Protein AF-E4X824-F1 (afdb_monomer)

Foldseek 3Di:
DDDDADAAEDEQFAWPQVVQQADAFLPQTAHDPRRLVVLLVVLLVCLVVVDDFAEEEEELHRRLVSSRQNSCVSNVCNPPYDYHYYNLQTEFQLACSGGPHLVVCCVVPNPVVSCCCQAPQADKHYFHDPPRPCPCVSVVPPSCVPPPPVRDGSIDGNNNSVVSNVVVVVPPPPHGYYYYDYDRSHPPPDPPPPDD

pLDDT: mean 85.63, std 19.59, range [25.08, 98.44]

Mean predicted aligned error: 6.82 Å

Solvent-accessible surface area (backbone atoms only — not comparable to full-atom values): 10747 Å² total; per-residue (Å²): 132,82,88,85,82,70,76,46,80,44,74,46,38,50,25,56,39,60,73,64,42,27,38,47,37,68,56,73,49,47,52,32,78,64,9,51,50,49,17,36,52,53,12,45,57,39,43,77,66,70,64,84,74,81,31,36,35,25,15,65,40,46,29,20,39,53,25,46,52,37,21,29,50,53,56,72,38,56,91,77,38,64,70,51,64,34,70,47,32,39,47,42,34,42,18,52,48,42,69,38,38,58,68,59,46,28,73,75,63,32,59,67,54,50,46,39,42,50,56,33,54,74,41,46,43,59,56,49,40,88,84,39,92,56,39,63,63,50,74,68,33,73,86,51,70,86,52,54,77,92,70,58,74,51,37,30,16,51,47,56,42,48,55,48,32,45,55,56,54,70,71,66,70,74,76,58,38,40,41,19,36,73,68,60,72,64,69,82,68,71,81,78,74,72,87,125

Sequence (196 aa):
MGKTFRIIMVRHGESQWNHGKLFTGWYNCPLTAVGEKEARQAGAALREKWIEIDAAFSSLLLRANQTCDLILQELGVAESVDVKKSWRLNERHYGDLTGQNKVVAVAKYGAEQVKLWRRSYDCAPPPISQSNPYFTQIQQNSIFNDVPKDAFPTTESLKMTTDRSWVFWQGSQKCYLIKFELIIESLYFGRTRSSR

Structure (mmCIF, N/CA/C/O backbone):
data_AF-E4X824-F1
#
_entry.id   AF-E4X824-F1
#
loop_
_atom_site.group_PDB
_atom_site.id
_atom_site.type_symbol
_atom_site.label_atom_id
_atom_site.label_alt_id
_atom_site.label_comp_id
_atom_site.label_asym_id
_atom_site.label_entity_id
_atom_site.label_seq_id
_atom_site.pdbx_PDB_ins_code
_atom_site.Cartn_x
_atom_site.Cartn_y
_atom_site.Cartn_z
_atom_site.occupancy
_atom_site.B_iso_or_equiv
_atom_site.auth_seq_id
_atom_site.auth_comp_id
_atom_site.auth_asym_id
_atom_site.auth_atom_id
_atom_site.pdbx_PDB_model_num
ATOM 1 N N . MET A 1 1 ? -35.765 1.206 12.304 1.00 46.97 1 MET A N 1
ATOM 2 C CA . MET A 1 1 ? -34.676 2.177 12.047 1.00 46.97 1 MET A CA 1
ATOM 3 C C . MET A 1 1 ? -33.449 1.408 11.581 1.00 46.97 1 MET A C 1
ATOM 5 O O . MET A 1 1 ? -33.085 0.445 12.242 1.00 46.97 1 MET A O 1
ATOM 9 N N . GLY A 1 2 ? -32.867 1.757 10.430 1.00 63.88 2 GLY A N 1
ATOM 10 C CA . GLY A 1 2 ? -31.608 1.149 9.982 1.00 63.88 2 GLY A CA 1
ATOM 11 C C . GLY A 1 2 ? -30.441 1.601 10.864 1.00 63.88 2 GLY A C 1
ATOM 12 O O . GLY A 1 2 ? -30.461 2.719 11.372 1.00 63.88 2 GLY A O 1
ATOM 13 N N . LYS A 1 3 ? -29.439 0.739 11.066 1.00 72.50 3 LYS A N 1
ATOM 14 C CA . LYS A 1 3 ? -28.189 1.135 11.732 1.00 72.50 3 LYS A CA 1
ATOM 15 C C . LYS A 1 3 ? -27.412 2.090 10.817 1.00 72.50 3 LYS A C 1
ATOM 17 O O . LYS A 1 3 ? -27.221 1.784 9.642 1.00 72.50 3 LYS A O 1
ATOM 22 N N . THR A 1 4 ? -26.957 3.216 11.359 1.00 74.88 4 THR A N 1
ATOM 23 C CA . THR A 1 4 ? -26.047 4.143 10.671 1.00 74.88 4 THR A CA 1
ATOM 24 C C . THR A 1 4 ? -24.611 3.771 11.013 1.00 74.88 4 THR A C 1
ATOM 26 O O . THR A 1 4 ? -24.291 3.568 12.180 1.00 74.88 4 THR A O 1
ATOM 29 N N . PHE A 1 5 ? -23.742 3.712 10.005 1.00 75.00 5 PHE A N 1
ATOM 30 C CA . PHE A 1 5 ? -22.318 3.427 10.178 1.00 75.00 5 PHE A CA 1
ATOM 31 C C . PHE A 1 5 ? -21.478 4.602 9.693 1.00 75.00 5 PHE A C 1
ATOM 33 O O . PHE A 1 5 ? -21.821 5.250 8.702 1.00 75.00 5 PHE A O 1
ATOM 40 N N . ARG A 1 6 ? -20.359 4.856 10.376 1.00 79.50 6 ARG A N 1
ATOM 41 C CA . ARG A 1 6 ? -19.344 5.821 9.951 1.00 79.50 6 ARG A CA 1
ATOM 42 C C . ARG A 1 6 ? -18.121 5.062 9.448 1.00 79.50 6 ARG A C 1
ATOM 44 O O . ARG A 1 6 ? -17.658 4.135 10.103 1.00 79.50 6 ARG A O 1
ATOM 51 N N . ILE A 1 7 ? -17.621 5.462 8.283 1.00 82.31 7 ILE A N 1
ATOM 52 C CA . ILE A 1 7 ? -16.402 4.920 7.677 1.00 82.31 7 ILE A CA 1
ATOM 53 C C . ILE A 1 7 ? -15.401 6.059 7.558 1.00 82.31 7 ILE A C 1
ATOM 55 O O . ILE A 1 7 ? -15.749 7.148 7.099 1.00 82.31 7 ILE A O 1
ATOM 59 N N . ILE A 1 8 ? -14.162 5.790 7.951 1.00 84.06 8 ILE A N 1
ATOM 60 C CA . ILE A 1 8 ? -13.045 6.722 7.861 1.00 84.06 8 ILE A CA 1
ATOM 61 C C . ILE A 1 8 ? -12.031 6.105 6.906 1.00 84.06 8 ILE A C 1
ATOM 63 O O . ILE A 1 8 ? -11.646 4.945 7.031 1.00 84.06 8 ILE A O 1
ATOM 67 N N . MET A 1 9 ? -11.615 6.861 5.899 1.00 86.44 9 MET A N 1
ATOM 68 C CA . MET A 1 9 ? -10.590 6.412 4.962 1.00 86.44 9 MET A CA 1
ATOM 69 C C . MET A 1 9 ? -9.412 7.360 5.043 1.00 86.44 9 MET A C 1
ATOM 71 O O . MET A 1 9 ? -9.582 8.572 4.920 1.00 86.44 9 MET A O 1
ATOM 75 N N . VAL A 1 10 ? -8.227 6.793 5.232 1.00 87.19 10 VAL A N 1
ATOM 76 C CA . VAL A 1 10 ? -6.983 7.540 5.334 1.00 87.19 10 VAL A CA 1
ATOM 77 C C . VAL A 1 10 ? -6.008 7.003 4.295 1.00 87.19 10 VAL A C 1
ATOM 79 O O . VAL A 1 10 ? -5.772 5.800 4.154 1.00 87.19 10 VAL A O 1
ATOM 82 N N . ARG A 1 11 ? -5.445 7.919 3.513 1.00 91.00 11 ARG A N 1
ATOM 83 C CA . ARG A 1 11 ? -4.311 7.615 2.645 1.00 91.00 11 ARG A CA 1
ATOM 84 C C . ARG A 1 11 ? -3.044 7.667 3.496 1.00 91.00 11 ARG A C 1
ATOM 86 O O . ARG A 1 11 ? -2.924 8.560 4.327 1.00 91.00 11 ARG A O 1
ATOM 93 N N . HIS A 1 12 ? -2.120 6.732 3.281 1.00 92.00 12 HIS A N 1
ATOM 94 C CA . HIS A 1 12 ? -0.829 6.772 3.965 1.00 92.00 12 HIS A CA 1
ATOM 95 C C . HIS A 1 12 ? -0.097 8.103 3.701 1.00 92.00 12 HIS A C 1
ATOM 97 O O . HIS A 1 12 ? -0.282 8.710 2.640 1.00 92.00 12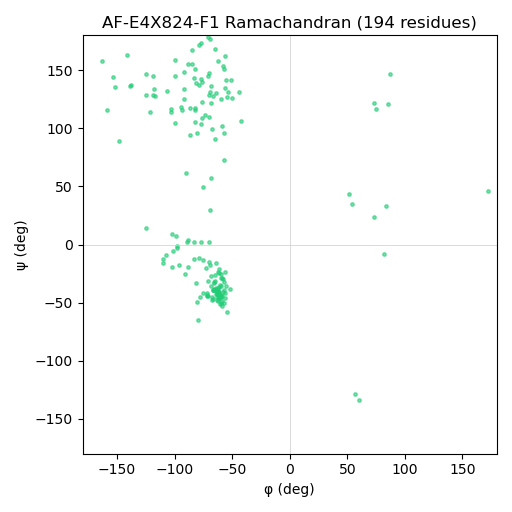 HIS A O 1
ATOM 103 N N . GLY A 1 13 ? 0.728 8.534 4.657 1.00 90.75 13 GLY A N 1
ATOM 104 C CA . GLY A 1 13 ? 1.571 9.724 4.500 1.00 90.75 13 GLY A CA 1
ATOM 105 C C . GLY A 1 13 ? 2.692 9.525 3.476 1.00 90.75 13 GLY A C 1
ATOM 106 O O . GLY A 1 13 ? 2.865 8.439 2.928 1.00 90.75 13 GLY A O 1
ATOM 107 N N . GLU A 1 14 ? 3.493 10.544 3.199 1.00 96.00 14 GLU A N 1
ATOM 108 C CA . GLU A 1 14 ? 4.616 10.441 2.263 1.00 96.00 14 GLU A CA 1
ATOM 109 C C . GLU A 1 14 ? 5.524 9.224 2.559 1.00 96.00 14 GLU A C 1
ATOM 111 O O . GLU A 1 14 ? 6.023 9.037 3.667 1.00 96.00 14 GLU A O 1
ATOM 116 N N . SER A 1 15 ? 5.752 8.378 1.548 1.00 96.00 15 SER A N 1
ATOM 117 C CA . SER A 1 15 ? 6.716 7.274 1.614 1.00 96.00 15 SER A CA 1
ATOM 118 C C . SER A 1 15 ? 8.030 7.645 0.938 1.00 96.00 15 SER A C 1
ATOM 120 O O . SER A 1 15 ? 8.053 8.507 0.056 1.00 96.00 15 SER A O 1
ATOM 122 N N . GLN A 1 16 ? 9.118 6.949 1.283 1.00 96.50 16 GLN A N 1
ATOM 123 C CA . GLN A 1 16 ? 10.437 7.190 0.672 1.00 96.50 16 GLN A CA 1
ATOM 124 C C . GLN A 1 16 ? 10.386 7.172 -0.867 1.00 96.50 16 GLN A C 1
ATOM 126 O O . GLN A 1 16 ? 11.018 7.986 -1.539 1.00 96.50 16 GLN A O 1
ATOM 131 N N . TRP A 1 17 ? 9.586 6.272 -1.443 1.00 95.00 17 TRP A N 1
ATOM 132 C CA . TRP A 1 17 ? 9.454 6.139 -2.894 1.00 95.00 17 TRP A CA 1
ATOM 133 C C . TRP A 1 17 ? 8.494 7.151 -3.511 1.00 95.00 17 TRP A C 1
ATOM 135 O O . TRP A 1 17 ? 8.746 7.626 -4.621 1.00 95.00 17 TRP A O 1
ATOM 145 N N . ASN A 1 18 ? 7.432 7.544 -2.800 1.00 90.06 18 ASN A N 1
ATOM 146 C CA . ASN A 1 18 ? 6.575 8.623 -3.281 1.00 90.06 18 ASN A CA 1
ATOM 147 C C . ASN A 1 18 ? 7.349 9.954 -3.295 1.00 90.06 18 ASN A C 1
ATOM 149 O O . ASN A 1 18 ? 7.207 10.710 -4.260 1.00 90.06 18 ASN A O 1
ATOM 153 N N . HIS A 1 19 ? 8.190 10.205 -2.288 1.00 92.25 19 HIS A N 1
ATOM 154 C CA . HIS A 1 19 ? 9.099 11.351 -2.245 1.00 92.25 19 HIS A CA 1
ATOM 155 C C . HIS A 1 19 ? 10.054 11.350 -3.450 1.00 92.25 19 HIS A C 1
ATOM 157 O O . HIS A 1 19 ? 10.138 12.321 -4.202 1.00 92.25 19 HIS A O 1
ATOM 163 N N . GLY A 1 20 ? 10.680 10.199 -3.724 1.00 91.81 20 GLY A N 1
ATOM 164 C CA . GLY A 1 20 ? 11.551 9.985 -4.886 1.00 91.81 20 GLY A CA 1
ATOM 165 C C . GLY A 1 20 ? 10.840 9.947 -6.247 1.00 91.81 20 GLY A C 1
ATOM 166 O O . GLY A 1 20 ? 11.488 9.722 -7.272 1.00 91.81 20 GLY A O 1
ATOM 167 N N . LYS A 1 21 ? 9.514 10.157 -6.290 1.00 93.44 21 LYS A N 1
ATOM 168 C CA . LYS A 1 21 ? 8.672 10.073 -7.499 1.00 93.44 21 LYS A CA 1
ATOM 169 C C . LYS A 1 21 ? 8.824 8.738 -8.241 1.00 93.44 21 LYS A C 1
ATOM 171 O O . LYS A 1 21 ? 8.748 8.707 -9.473 1.00 93.44 21 LYS A O 1
ATOM 176 N N . LEU A 1 22 ? 9.028 7.649 -7.507 1.00 95.69 22 LEU A N 1
ATOM 177 C CA . LEU A 1 22 ? 9.113 6.294 -8.045 1.00 95.69 22 LEU A CA 1
ATOM 178 C C . LEU A 1 22 ? 7.715 5.661 -8.121 1.00 95.69 22 LEU A C 1
ATOM 180 O O . LEU A 1 22 ? 6.801 6.049 -7.388 1.00 95.69 22 LEU A O 1
ATOM 184 N N . PHE A 1 23 ? 7.524 4.691 -9.013 1.00 95.06 23 PHE A N 1
ATOM 185 C CA . PHE A 1 23 ? 6.350 3.816 -8.949 1.00 95.06 23 PHE A CA 1
ATOM 186 C C . PHE A 1 23 ? 6.540 2.790 -7.827 1.00 95.06 23 PHE A C 1
ATOM 188 O O . PHE A 1 23 ? 7.362 1.887 -7.948 1.00 95.06 23 PHE A O 1
ATOM 195 N N . THR A 1 24 ? 5.790 2.944 -6.737 1.00 95.19 24 THR A N 1
ATOM 196 C CA . THR A 1 24 ? 5.927 2.122 -5.524 1.00 95.19 24 THR A CA 1
ATOM 197 C C . THR A 1 24 ? 5.244 0.769 -5.644 1.00 95.19 24 THR A C 1
ATOM 199 O O . THR A 1 24 ? 5.910 -0.264 -5.631 1.00 95.19 24 THR A O 1
ATOM 202 N N . GLY A 1 25 ? 3.915 0.754 -5.762 1.00 94.75 25 GLY A N 1
ATOM 203 C CA . GLY A 1 25 ? 3.155 -0.487 -5.860 1.00 94.75 25 GLY A CA 1
ATOM 204 C C . GLY A 1 25 ? 3.418 -1.406 -4.676 1.00 94.75 25 GLY A C 1
ATOM 205 O O . GLY A 1 25 ? 3.327 -0.983 -3.524 1.00 94.75 25 GLY A O 1
ATOM 206 N N . TRP A 1 26 ? 3.753 -2.663 -4.957 1.00 97.25 26 TRP A N 1
ATOM 207 C CA . TRP A 1 26 ? 3.960 -3.686 -3.929 1.00 97.25 26 TRP A CA 1
ATOM 208 C C . TRP A 1 26 ? 5.357 -3.661 -3.302 1.00 97.25 26 TRP A C 1
ATOM 210 O O . TRP A 1 26 ? 5.639 -4.465 -2.416 1.00 97.25 26 TRP A O 1
ATOM 220 N N . TYR A 1 27 ? 6.225 -2.723 -3.694 1.00 97.44 27 TYR A N 1
ATOM 221 C CA . TYR A 1 27 ? 7.468 -2.519 -2.966 1.00 97.44 27 TYR A CA 1
ATOM 222 C C . TYR A 1 27 ? 7.188 -2.030 -1.536 1.00 97.44 27 TYR A C 1
ATOM 224 O O . TYR A 1 27 ? 6.424 -1.081 -1.310 1.00 97.44 27 TYR A O 1
ATOM 232 N N . ASN A 1 28 ? 7.820 -2.682 -0.560 1.00 96.81 28 ASN A N 1
ATOM 233 C CA . ASN A 1 28 ? 7.543 -2.493 0.859 1.00 96.81 28 ASN A CA 1
ATOM 234 C C . ASN A 1 28 ? 8.408 -1.384 1.494 1.00 96.81 28 ASN A C 1
ATOM 236 O O . ASN A 1 28 ? 9.212 -1.645 2.386 1.00 96.81 28 ASN A O 1
ATOM 240 N N . CYS A 1 29 ? 8.279 -0.142 1.018 1.00 95.94 29 CYS A N 1
ATOM 241 C CA . CYS A 1 29 ? 9.006 1.000 1.589 1.00 95.94 29 CYS A CA 1
ATOM 242 C C . CYS A 1 29 ? 8.316 1.584 2.841 1.00 95.94 29 CYS A C 1
ATOM 244 O O . CYS A 1 29 ? 7.078 1.580 2.907 1.00 95.94 29 CYS A O 1
ATOM 246 N N . PRO A 1 30 ? 9.082 2.173 3.779 1.00 97.56 30 PRO A N 1
ATOM 247 C CA . PRO A 1 30 ? 8.534 2.891 4.925 1.00 97.56 30 PRO A CA 1
ATOM 248 C C . PRO A 1 30 ? 8.047 4.305 4.559 1.00 97.56 30 PRO A C 1
ATOM 250 O O . PRO A 1 30 ? 8.288 4.816 3.453 1.00 97.56 30 PRO A O 1
ATOM 253 N N . LEU A 1 31 ? 7.380 4.945 5.520 1.00 97.31 31 LEU A N 1
ATOM 254 C CA . LEU A 1 31 ? 7.129 6.386 5.536 1.00 97.31 31 LEU A CA 1
ATOM 255 C C . LEU A 1 31 ? 8.438 7.192 5.608 1.00 97.31 31 LEU A C 1
ATOM 257 O O . LEU A 1 31 ? 9.485 6.695 6.024 1.00 97.31 31 LEU A O 1
ATOM 261 N N . THR A 1 32 ? 8.376 8.452 5.182 1.00 98.12 32 THR A N 1
ATOM 262 C CA . THR A 1 32 ? 9.369 9.473 5.543 1.00 98.12 32 THR A CA 1
ATOM 263 C C . THR A 1 32 ? 8.998 10.098 6.889 1.00 98.12 32 THR A C 1
ATOM 265 O O . THR A 1 32 ? 7.863 9.970 7.344 1.00 98.12 32 THR A O 1
ATOM 268 N N . ALA A 1 33 ? 9.908 10.861 7.501 1.00 98.38 33 ALA A N 1
ATOM 269 C CA . ALA A 1 33 ? 9.577 11.655 8.691 1.00 98.38 33 ALA A CA 1
ATOM 270 C C . ALA A 1 33 ? 8.418 12.646 8.436 1.00 98.38 33 ALA A C 1
ATOM 272 O O . ALA A 1 33 ? 7.639 12.951 9.339 1.00 98.38 33 ALA A O 1
ATOM 273 N N . VAL A 1 34 ? 8.274 13.128 7.193 1.00 98.00 34 VAL A N 1
ATOM 274 C CA . VAL A 1 34 ? 7.125 13.944 6.777 1.00 98.00 34 VAL A CA 1
ATOM 275 C C . VAL A 1 34 ? 5.851 13.102 6.787 1.00 98.00 34 VAL A C 1
ATOM 277 O O . VAL A 1 34 ? 4.868 13.516 7.396 1.00 98.00 34 VAL A O 1
ATOM 280 N N . GLY A 1 35 ? 5.880 11.901 6.204 1.00 97.56 35 GLY A N 1
ATOM 281 C CA . GLY A 1 35 ? 4.738 10.986 6.214 1.00 97.56 35 GLY A CA 1
ATOM 282 C C . GLY A 1 35 ? 4.307 10.544 7.614 1.00 97.56 35 GLY A C 1
ATOM 283 O O . GLY A 1 35 ? 3.112 10.443 7.888 1.00 97.56 35 GLY A O 1
ATOM 284 N N . GLU A 1 36 ? 5.253 10.343 8.532 1.00 98.44 36 GLU A N 1
ATOM 285 C CA . GLU A 1 36 ? 4.944 10.067 9.940 1.00 98.44 36 GLU A CA 1
ATOM 286 C C . GLU A 1 36 ? 4.242 11.257 10.608 1.00 98.44 36 GLU A C 1
ATOM 288 O O . GLU A 1 36 ? 3.251 11.082 11.322 1.00 98.44 36 GLU A O 1
ATOM 293 N N . LYS A 1 37 ? 4.706 12.484 10.340 1.00 98.44 37 LYS A N 1
ATOM 294 C CA . LYS A 1 37 ? 4.061 13.706 10.834 1.00 98.44 37 LYS A CA 1
ATOM 295 C C . LYS A 1 37 ? 2.643 13.862 10.280 1.00 98.44 37 LYS A C 1
ATOM 297 O O . LYS A 1 37 ? 1.743 14.201 11.045 1.00 98.44 37 LYS A O 1
ATOM 302 N N . GLU A 1 38 ? 2.428 13.594 8.992 1.00 97.19 38 GLU A N 1
ATOM 303 C CA . GLU A 1 38 ? 1.097 13.612 8.364 1.00 97.19 38 GLU A CA 1
ATOM 304 C C . GLU A 1 38 ? 0.147 12.603 9.028 1.00 97.19 38 GLU A C 1
ATOM 306 O O . GLU A 1 38 ? -0.997 12.941 9.338 1.00 97.19 38 GLU A O 1
ATOM 311 N N . ALA A 1 39 ? 0.628 11.387 9.311 1.00 95.12 39 ALA A N 1
ATOM 312 C CA . ALA A 1 39 ? -0.150 10.373 10.016 1.00 95.12 39 ALA A CA 1
ATOM 313 C C . ALA A 1 39 ? -0.536 10.839 11.429 1.00 95.12 39 ALA A C 1
ATOM 315 O O . ALA A 1 39 ? -1.707 10.766 11.804 1.00 95.12 39 ALA A O 1
ATOM 316 N N . ARG A 1 40 ? 0.411 11.400 12.191 1.00 98.06 40 ARG A N 1
ATOM 317 C CA . ARG A 1 40 ? 0.122 11.936 13.531 1.00 98.06 40 ARG A CA 1
ATOM 318 C C . ARG A 1 40 ? -0.875 13.094 13.497 1.00 98.06 40 ARG A C 1
ATOM 320 O O . ARG A 1 40 ? -1.785 13.151 14.316 1.00 98.06 40 ARG A O 1
ATOM 327 N N . GLN A 1 41 ? -0.762 13.991 12.519 1.00 97.44 41 GLN A N 1
ATOM 328 C CA . GLN A 1 41 ? -1.720 15.087 12.333 1.00 97.44 41 GLN A CA 1
ATOM 329 C C . GLN A 1 41 ? -3.131 14.575 12.028 1.00 97.44 41 GLN A C 1
ATOM 331 O O . GLN A 1 41 ? -4.104 15.099 12.572 1.00 97.44 41 GLN A O 1
ATOM 336 N N . ALA A 1 42 ? -3.255 13.535 11.200 1.00 93.94 42 ALA A N 1
ATOM 337 C CA . ALA A 1 42 ? -4.539 12.895 10.948 1.00 93.94 42 ALA A CA 1
ATOM 338 C C . ALA A 1 42 ? -5.122 12.274 12.231 1.00 93.94 42 ALA A C 1
ATOM 340 O O . ALA A 1 42 ? -6.304 12.465 12.510 1.00 93.94 42 ALA A O 1
ATOM 341 N N . GLY A 1 43 ? -4.299 11.604 13.043 1.00 94.12 43 GLY A N 1
ATOM 342 C CA . GLY A 1 43 ? -4.713 11.066 14.342 1.00 94.12 43 GLY A CA 1
ATOM 343 C C . GLY A 1 43 ? -5.172 12.148 15.324 1.00 94.12 43 GLY A C 1
ATOM 344 O O . GLY A 1 43 ? -6.254 12.037 15.901 1.00 94.12 43 GLY A O 1
ATOM 345 N N . ALA A 1 44 ? -4.421 13.245 15.439 1.00 95.50 44 ALA A N 1
ATOM 346 C CA . ALA A 1 44 ? -4.798 14.396 16.258 1.00 95.50 44 ALA A CA 1
ATOM 347 C C . ALA A 1 44 ? -6.142 15.006 15.817 1.00 95.50 44 ALA A C 1
ATOM 349 O O . ALA A 1 44 ? -7.015 15.238 16.651 1.00 95.50 44 ALA A O 1
ATOM 350 N N . ALA A 1 45 ? -6.365 15.169 14.508 1.00 93.31 45 ALA A N 1
ATOM 351 C CA . ALA A 1 45 ? -7.626 15.687 13.974 1.00 93.31 45 ALA A CA 1
ATOM 352 C C . ALA A 1 45 ? -8.829 14.760 14.245 1.00 93.31 45 ALA A C 1
ATOM 354 O O . ALA A 1 45 ? -9.960 15.231 14.394 1.00 93.31 45 ALA A O 1
ATOM 355 N N . LEU A 1 46 ? -8.613 13.440 14.297 1.00 89.44 46 LEU A N 1
ATOM 356 C CA . LEU A 1 46 ? -9.647 12.478 14.694 1.00 89.44 46 LEU A CA 1
ATOM 357 C C . LEU A 1 46 ? -9.942 12.565 16.198 1.00 89.44 46 LEU A C 1
ATOM 359 O O . LEU A 1 46 ? -11.114 12.567 16.583 1.00 89.44 46 LEU A O 1
ATOM 363 N N . ARG A 1 47 ? -8.900 12.708 17.026 1.00 91.50 47 ARG A N 1
ATOM 364 C CA . ARG A 1 47 ? -9.019 12.889 18.479 1.00 91.50 47 ARG A CA 1
ATOM 365 C C . ARG A 1 47 ? -9.802 14.152 18.833 1.00 91.50 47 ARG A C 1
ATOM 367 O O . ARG A 1 47 ? -10.721 14.085 19.639 1.00 91.50 47 ARG A O 1
ATOM 374 N N . GLU A 1 48 ? -9.512 15.277 18.180 1.00 95.19 48 GLU A N 1
ATOM 375 C CA . GLU A 1 48 ? -10.236 16.548 18.369 1.00 95.19 48 GLU A CA 1
ATOM 376 C C . GLU A 1 48 ? -11.738 16.443 18.064 1.00 95.19 48 GLU A C 1
ATOM 378 O O . GLU A 1 48 ? -12.556 17.164 18.634 1.00 95.19 48 GLU A O 1
ATOM 383 N N . LYS A 1 49 ? -12.114 15.531 17.163 1.00 91.19 49 LYS A N 1
ATOM 384 C CA . LYS A 1 49 ? -13.507 15.262 16.786 1.00 91.19 49 LYS A CA 1
ATOM 385 C C . LYS A 1 49 ? -14.178 14.205 17.666 1.00 91.19 49 LYS A C 1
ATOM 387 O O . LYS A 1 49 ? -15.319 13.851 17.366 1.00 91.19 49 LYS A O 1
ATOM 392 N N . TRP A 1 50 ? -13.496 13.705 18.702 1.00 87.69 50 TRP A N 1
ATOM 393 C CA . TRP A 1 50 ? -13.990 12.661 19.607 1.00 87.69 50 TRP A CA 1
ATOM 394 C C . TRP A 1 50 ? -14.501 11.432 18.848 1.00 87.69 50 TRP A C 1
ATOM 396 O O . TRP A 1 50 ? -15.591 10.921 19.094 1.00 87.69 50 TRP A O 1
ATOM 406 N N . ILE A 1 51 ? -13.742 11.009 17.837 1.00 85.69 51 ILE A N 1
ATOM 407 C CA . ILE A 1 51 ? -14.092 9.847 17.026 1.00 85.69 51 ILE A CA 1
ATOM 408 C C . ILE A 1 51 ? -13.545 8.591 17.702 1.00 85.69 51 ILE A C 1
ATOM 410 O O . ILE A 1 51 ? -12.334 8.410 17.799 1.00 85.69 51 ILE A O 1
ATOM 414 N N . GLU A 1 52 ? -14.452 7.702 18.092 1.00 82.88 52 GLU A N 1
ATOM 415 C CA . GLU A 1 52 ? -14.135 6.360 18.579 1.00 82.88 52 GLU A CA 1
ATOM 416 C C . GLU A 1 52 ? -13.936 5.383 17.414 1.00 82.88 52 GLU A C 1
ATOM 418 O O . GLU A 1 52 ? -14.616 5.475 16.385 1.00 82.88 52 GLU A O 1
ATOM 423 N N . ILE A 1 53 ? -12.984 4.462 17.581 1.00 84.12 53 ILE A N 1
ATOM 424 C CA . ILE A 1 53 ? -12.593 3.471 16.579 1.00 84.12 53 ILE A CA 1
ATOM 425 C C . ILE A 1 53 ? -12.780 2.078 17.160 1.00 84.12 53 ILE A C 1
ATOM 427 O O . ILE A 1 53 ? -12.048 1.680 18.059 1.00 84.12 53 ILE A O 1
ATOM 431 N N . ASP A 1 54 ? -13.710 1.318 16.595 1.00 82.25 54 ASP A N 1
ATOM 432 C CA . ASP A 1 54 ? -13.962 -0.058 17.028 1.00 82.25 54 ASP A CA 1
ATOM 433 C C . ASP A 1 54 ? -13.124 -1.090 16.255 1.00 82.25 54 ASP A C 1
ATOM 435 O O . ASP A 1 54 ? -12.881 -2.193 16.738 1.00 82.25 54 ASP A O 1
ATOM 439 N N . ALA A 1 55 ? -12.712 -0.763 15.024 1.00 85.19 55 ALA A N 1
ATOM 440 C CA . ALA A 1 55 ? -11.919 -1.648 14.175 1.00 85.19 55 ALA A CA 1
ATOM 441 C C . ALA A 1 55 ? -11.056 -0.868 13.177 1.00 85.19 55 ALA A C 1
ATOM 443 O O . ALA A 1 55 ? -11.486 0.139 12.597 1.00 85.19 55 ALA A O 1
ATOM 444 N N . ALA A 1 56 ? -9.856 -1.388 12.921 1.00 88.44 56 ALA A N 1
ATOM 445 C CA . ALA A 1 56 ? -8.908 -0.823 11.974 1.00 88.44 56 ALA A CA 1
ATOM 446 C C . ALA A 1 56 ? -8.475 -1.854 10.928 1.00 88.44 56 ALA A C 1
ATOM 448 O O . ALA A 1 56 ? -8.378 -3.054 11.191 1.00 88.44 56 ALA A O 1
ATOM 449 N N . PHE A 1 57 ? -8.214 -1.365 9.716 1.00 90.31 57 PHE A N 1
ATOM 450 C CA . PHE A 1 57 ? -7.856 -2.191 8.573 1.00 90.31 57 PHE A CA 1
ATOM 451 C C . PHE A 1 57 ? -6.731 -1.555 7.779 1.00 90.31 57 PHE A C 1
ATOM 453 O O . PHE A 1 57 ? -6.757 -0.360 7.479 1.00 90.31 57 PHE A O 1
ATOM 460 N N . SER A 1 58 ? -5.772 -2.375 7.372 1.00 93.56 58 SER A N 1
ATOM 461 C CA . SER A 1 58 ? -4.607 -1.911 6.625 1.00 93.56 58 SER A CA 1
ATOM 462 C C . SER A 1 58 ? -4.208 -2.903 5.536 1.00 93.56 58 SER A C 1
ATOM 464 O O . SER A 1 58 ? -4.623 -4.066 5.518 1.00 93.56 58 SER A O 1
ATOM 466 N N . SER A 1 59 ? -3.396 -2.434 4.596 1.00 95.06 59 SER A N 1
ATOM 467 C CA . SER A 1 59 ? -2.700 -3.310 3.663 1.00 95.06 59 SER A CA 1
ATOM 468 C C . SER A 1 59 ? -1.593 -4.108 4.366 1.00 95.06 59 SER A C 1
ATOM 470 O O . SER A 1 59 ? -1.359 -3.970 5.567 1.00 95.06 59 SER A O 1
ATOM 472 N N . LEU A 1 60 ? -0.890 -4.973 3.633 1.00 95.81 60 LEU A N 1
ATOM 473 C CA . LEU A 1 60 ? 0.321 -5.610 4.166 1.00 95.81 60 LEU A CA 1
ATOM 474 C C . LEU A 1 60 ? 1.536 -4.673 4.119 1.00 95.81 60 LEU A C 1
ATOM 476 O O . LEU A 1 60 ? 2.565 -4.972 4.721 1.00 95.81 60 LEU A O 1
ATOM 480 N N . LEU A 1 61 ? 1.427 -3.539 3.423 1.00 97.00 61 LEU A N 1
ATOM 481 C CA . LEU A 1 61 ? 2.546 -2.651 3.134 1.00 97.00 61 LEU A CA 1
ATOM 482 C C . LEU A 1 61 ? 2.886 -1.775 4.344 1.00 97.00 61 LEU A C 1
ATOM 484 O O . LEU A 1 61 ? 2.017 -1.201 5.004 1.00 97.00 61 LEU A O 1
ATOM 488 N N . LEU A 1 62 ? 4.184 -1.638 4.599 1.00 96.56 62 LEU A N 1
ATOM 489 C CA . LEU A 1 62 ? 4.750 -0.988 5.774 1.00 96.56 62 LEU A CA 1
ATOM 490 C C . LEU A 1 62 ? 4.249 0.445 5.942 1.00 96.56 62 LEU A C 1
ATOM 492 O O . LEU A 1 62 ? 3.806 0.804 7.023 1.00 96.56 62 LEU A O 1
ATOM 496 N N . ARG A 1 63 ? 4.233 1.239 4.869 1.00 97.12 63 ARG A N 1
ATOM 497 C CA . ARG A 1 63 ? 3.739 2.626 4.890 1.00 97.12 63 ARG A CA 1
ATOM 498 C C . ARG A 1 63 ? 2.287 2.769 5.367 1.00 97.12 63 ARG A C 1
ATOM 500 O O . ARG A 1 63 ? 1.977 3.703 6.108 1.00 97.12 63 ARG A O 1
ATOM 507 N N . ALA A 1 64 ? 1.400 1.854 4.969 1.00 95.25 64 ALA A N 1
ATOM 508 C CA . ALA A 1 64 ? 0.003 1.864 5.399 1.00 95.25 64 ALA A CA 1
ATOM 509 C C . ALA A 1 64 ? -0.109 1.462 6.868 1.00 95.25 64 ALA A C 1
ATOM 511 O O . ALA A 1 64 ? -0.785 2.144 7.634 1.00 95.25 64 ALA A O 1
ATOM 512 N N . ASN A 1 65 ? 0.628 0.419 7.263 1.00 94.50 65 ASN A N 1
ATOM 513 C CA . ASN A 1 65 ? 0.696 -0.039 8.648 1.00 94.50 65 ASN A CA 1
ATOM 514 C C . ASN A 1 65 ? 1.233 1.053 9.576 1.00 94.50 65 ASN A C 1
ATOM 516 O O . ASN A 1 65 ? 0.559 1.402 10.530 1.00 94.50 65 ASN A O 1
ATOM 520 N N . GLN A 1 66 ? 2.361 1.684 9.240 1.00 96.62 66 GLN A N 1
ATOM 521 C CA . GLN A 1 66 ? 2.918 2.791 10.019 1.00 96.62 66 GLN A CA 1
ATOM 522 C C . GLN A 1 66 ? 1.928 3.953 10.142 1.00 96.62 66 GLN A C 1
ATOM 524 O O . GLN A 1 66 ? 1.782 4.516 11.220 1.00 96.62 66 GLN A O 1
ATOM 529 N N . THR A 1 67 ? 1.204 4.296 9.069 1.00 96.75 67 THR A N 1
ATOM 530 C CA . THR A 1 67 ? 0.169 5.341 9.149 1.00 96.75 67 THR A CA 1
ATOM 531 C C . THR A 1 67 ? -0.952 4.926 10.109 1.00 96.75 67 THR A C 1
ATOM 533 O O . THR A 1 67 ? -1.366 5.731 10.940 1.00 96.75 67 THR A O 1
ATOM 536 N N . CYS A 1 68 ? -1.421 3.677 10.022 1.00 95.12 68 CYS A N 1
ATOM 537 C CA . CYS A 1 68 ? -2.440 3.123 10.913 1.00 95.12 68 CYS A CA 1
ATOM 538 C C . CYS A 1 68 ? -2.005 3.172 12.375 1.00 95.12 68 CYS A C 1
ATOM 540 O O . CYS A 1 68 ? -2.708 3.736 13.211 1.00 95.12 68 CYS A O 1
ATOM 542 N N . ASP A 1 69 ? -0.823 2.637 12.658 1.00 95.38 69 ASP A N 1
ATOM 543 C CA . ASP A 1 69 ? -0.279 2.518 14.004 1.00 95.38 69 ASP A CA 1
ATOM 544 C C . ASP A 1 69 ? -0.101 3.903 14.638 1.00 95.38 69 ASP A C 1
ATOM 546 O O . ASP A 1 69 ? -0.523 4.126 15.770 1.00 95.38 69 ASP A O 1
ATOM 550 N N . LEU A 1 70 ? 0.435 4.873 13.888 1.00 97.19 70 LEU A N 1
ATOM 551 C CA . LEU A 1 70 ? 0.595 6.253 14.356 1.00 97.19 70 LEU A CA 1
ATOM 552 C C . LEU A 1 70 ? -0.751 6.925 14.659 1.00 97.19 70 LEU A C 1
ATOM 554 O O . LEU A 1 70 ? -0.861 7.643 15.649 1.00 97.19 70 LEU A O 1
ATOM 558 N N . ILE A 1 71 ? -1.787 6.680 13.853 1.00 95.56 71 ILE A N 1
ATOM 559 C CA . ILE A 1 71 ? -3.126 7.223 14.119 1.00 95.56 71 ILE A CA 1
ATOM 560 C C . ILE A 1 71 ? -3.741 6.607 15.375 1.00 95.56 71 ILE A C 1
ATOM 562 O O . ILE A 1 71 ? -4.276 7.339 16.205 1.00 95.56 71 ILE A O 1
ATOM 566 N N . LEU A 1 72 ? -3.650 5.287 15.545 1.00 94.44 72 LEU A N 1
ATOM 567 C CA . LEU A 1 72 ? -4.179 4.616 16.735 1.00 94.44 72 LEU A CA 1
ATOM 568 C C . LEU A 1 72 ? -3.416 5.022 18.005 1.00 94.44 72 LEU A C 1
ATOM 570 O O . LEU A 1 72 ? -4.028 5.150 19.066 1.00 94.44 72 LEU A O 1
ATOM 574 N N . GLN A 1 73 ? -2.109 5.288 17.897 1.00 96.44 73 GLN A N 1
ATOM 575 C CA . GLN A 1 73 ? -1.305 5.862 18.981 1.00 96.44 73 GLN A CA 1
ATOM 576 C C . GLN A 1 73 ? -1.799 7.259 19.376 1.00 96.44 73 GLN A C 1
ATOM 578 O O . GLN A 1 73 ? -2.016 7.510 20.557 1.00 96.44 73 GLN A O 1
ATOM 583 N N . GLU A 1 74 ? -2.028 8.158 18.412 1.00 95.75 74 GLU A N 1
ATOM 584 C CA . GLU A 1 74 ? -2.538 9.515 18.687 1.00 95.75 74 GLU A CA 1
ATOM 585 C C . GLU A 1 74 ? -3.954 9.530 19.271 1.00 95.75 74 GLU A C 1
ATOM 587 O O . GLU A 1 74 ? -4.331 10.477 19.964 1.00 95.75 74 GLU A O 1
ATOM 592 N N . LEU A 1 75 ? -4.741 8.493 18.986 1.00 91.56 75 LEU A N 1
ATOM 593 C CA . LEU A 1 75 ? -6.065 8.276 19.564 1.00 91.56 75 LEU A CA 1
ATOM 594 C C . LEU A 1 75 ? -6.015 7.599 20.944 1.00 91.56 75 LEU A C 1
ATOM 596 O O . LEU A 1 75 ? -7.030 7.581 21.634 1.00 91.56 75 LEU A O 1
ATOM 600 N N . GLY A 1 76 ? -4.864 7.057 21.356 1.00 94.81 76 GLY A N 1
ATOM 601 C CA . GLY A 1 76 ? -4.709 6.336 22.623 1.00 94.81 76 GLY A CA 1
ATOM 602 C C . GLY A 1 76 ? -5.357 4.946 22.643 1.00 94.81 76 GLY A C 1
ATOM 603 O O . GLY A 1 76 ? -5.693 4.453 23.713 1.00 94.81 76 GLY A O 1
ATOM 604 N N . VAL A 1 77 ? -5.551 4.318 21.478 1.00 92.31 77 VAL A N 1
ATOM 605 C CA . VAL A 1 77 ? -6.272 3.032 21.327 1.00 92.31 77 VAL A CA 1
ATOM 606 C C . VAL A 1 77 ? -5.454 1.954 20.606 1.00 92.31 77 VAL A C 1
ATOM 608 O O . VAL A 1 77 ? -5.988 0.933 20.184 1.00 92.31 77 VAL A O 1
ATOM 611 N N . ALA A 1 78 ? -4.143 2.163 20.453 1.00 91.19 78 ALA A N 1
ATOM 612 C CA . ALA A 1 78 ? -3.256 1.228 19.755 1.00 91.19 78 ALA A CA 1
ATOM 613 C C . ALA A 1 78 ? -3.218 -0.177 20.384 1.00 91.19 78 ALA A C 1
ATOM 615 O O . ALA A 1 78 ? -3.003 -1.151 19.672 1.00 91.19 78 ALA A O 1
ATOM 616 N N . GLU A 1 79 ? -3.436 -0.289 21.696 1.00 91.81 79 GLU A N 1
ATOM 617 C CA . GLU A 1 79 ? -3.435 -1.575 22.409 1.00 91.81 79 GLU A CA 1
ATOM 618 C C . GLU A 1 79 ? -4.811 -2.257 22.429 1.00 91.81 79 GLU A C 1
ATOM 620 O O . GLU A 1 79 ? -4.899 -3.459 22.668 1.00 91.81 79 GLU A O 1
ATOM 625 N N . SER A 1 80 ? -5.891 -1.505 22.190 1.00 90.38 80 SER A N 1
ATOM 626 C CA . SER A 1 80 ? -7.268 -2.000 22.303 1.00 90.38 80 SER A CA 1
ATOM 627 C C . SER A 1 80 ? -7.921 -2.323 20.960 1.00 90.38 80 SER A C 1
ATOM 629 O O . SER A 1 80 ? -8.894 -3.077 20.925 1.00 90.38 80 SER A O 1
ATOM 631 N N . VAL A 1 81 ? -7.402 -1.780 19.857 1.00 87.00 81 VAL A N 1
ATOM 632 C CA . VAL A 1 81 ? -7.953 -1.985 18.513 1.00 87.00 81 VAL A CA 1
ATOM 633 C C . VAL A 1 8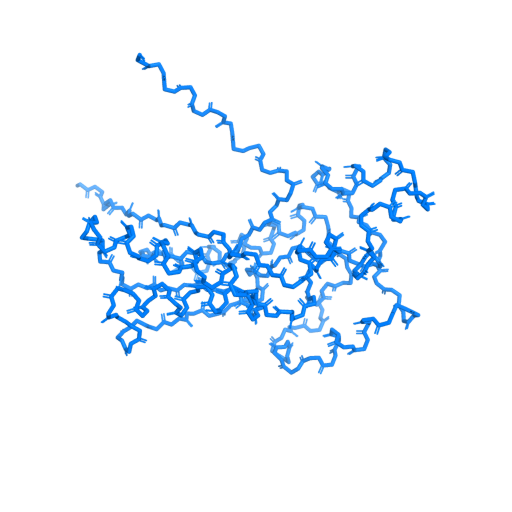1 ? -7.109 -2.992 17.738 1.00 87.00 8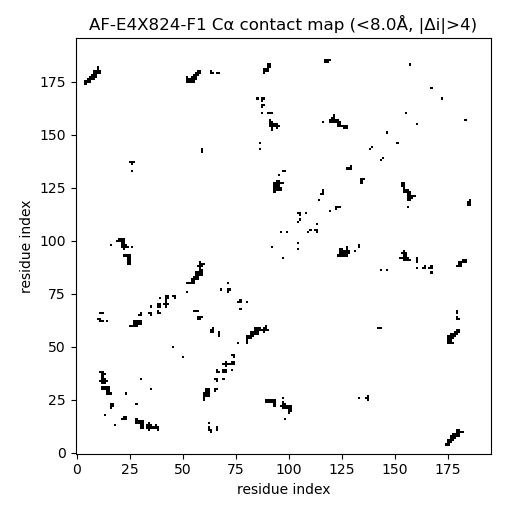1 VAL A C 1
ATOM 635 O O . VAL A 1 81 ? -5.957 -2.728 17.400 1.00 87.00 81 VAL A O 1
ATOM 638 N N . ASP A 1 82 ? -7.716 -4.126 17.384 1.00 86.38 82 ASP A N 1
ATOM 639 C CA . ASP A 1 82 ? -7.110 -5.100 16.474 1.00 86.38 82 ASP A CA 1
ATOM 640 C C . ASP A 1 82 ? -7.061 -4.556 15.033 1.00 86.38 82 ASP A C 1
ATOM 642 O O . ASP A 1 82 ? -8.071 -4.098 14.480 1.00 86.38 82 ASP A O 1
ATOM 646 N N . VAL A 1 83 ? -5.879 -4.618 14.413 1.00 89.81 83 VAL A N 1
ATOM 647 C CA . VAL A 1 83 ? -5.648 -4.155 13.038 1.00 89.81 83 VAL A CA 1
ATOM 648 C C . VAL A 1 83 ? -5.665 -5.346 12.090 1.00 89.81 83 VAL A C 1
ATOM 650 O O . VAL A 1 83 ? -4.685 -6.080 11.949 1.00 89.81 83 VAL A O 1
ATOM 653 N N . LYS A 1 84 ? -6.756 -5.489 11.338 1.00 91.00 84 LYS A N 1
ATOM 654 C CA . LYS A 1 84 ? -6.894 -6.557 10.343 1.00 91.00 84 LYS A CA 1
ATOM 655 C C . LYS A 1 84 ? -6.197 -6.172 9.045 1.00 91.00 84 LYS A C 1
ATOM 657 O O . LYS A 1 84 ? -6.600 -5.235 8.350 1.00 91.00 84 LYS A O 1
ATOM 662 N N . LYS A 1 85 ? -5.159 -6.925 8.689 1.00 91.31 85 LYS A N 1
ATOM 663 C CA . LYS A 1 85 ? -4.350 -6.665 7.494 1.00 91.31 85 LYS A CA 1
ATOM 664 C C . LYS A 1 85 ? -4.756 -7.566 6.333 1.00 91.31 85 LYS A C 1
ATOM 666 O O . LYS A 1 85 ? -5.121 -8.722 6.529 1.00 91.31 85 LYS A O 1
ATOM 671 N N . SER A 1 86 ? -4.697 -7.051 5.107 1.00 92.94 86 SER A N 1
ATOM 672 C CA . SER A 1 86 ? -4.975 -7.863 3.919 1.00 92.94 86 SER A CA 1
ATOM 673 C C . SER A 1 86 ? -4.232 -7.378 2.684 1.00 92.94 86 SER A C 1
ATOM 675 O O . SER A 1 86 ? -4.2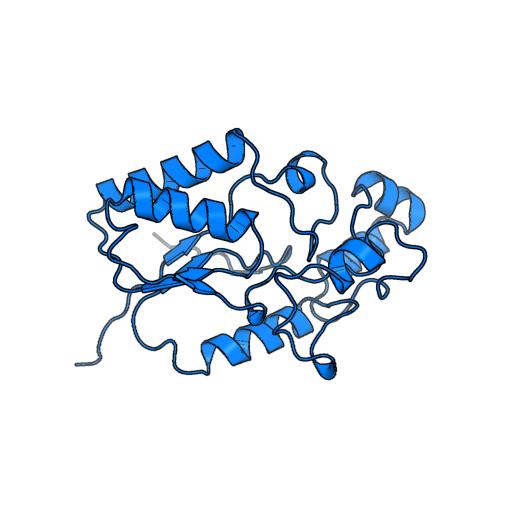79 -6.195 2.346 1.00 92.94 86 SER A O 1
ATOM 677 N N . TRP A 1 87 ? -3.645 -8.312 1.927 1.00 95.44 87 TRP A N 1
ATOM 678 C CA . TRP A 1 87 ? -3.034 -8.009 0.628 1.00 95.44 87 TRP A CA 1
ATOM 679 C C . TRP A 1 87 ? -4.045 -7.427 -0.360 1.00 95.44 87 TRP A C 1
ATOM 681 O O . TRP A 1 87 ? -3.688 -6.660 -1.247 1.00 95.44 87 TRP A O 1
ATOM 691 N N . ARG A 1 88 ? -5.335 -7.737 -0.180 1.00 94.38 88 ARG A N 1
ATOM 692 C CA . ARG A 1 88 ? -6.429 -7.193 -0.990 1.00 94.38 88 ARG A CA 1
ATOM 693 C C . ARG A 1 88 ? -6.583 -5.681 -0.840 1.00 94.38 88 ARG A C 1
ATOM 695 O O . ARG A 1 88 ? -7.210 -5.073 -1.704 1.00 94.38 88 ARG A O 1
ATOM 702 N N . LEU A 1 89 ? -5.985 -5.080 0.189 1.00 93.94 89 LEU A N 1
ATOM 703 C CA . LEU A 1 89 ? -5.907 -3.635 0.404 1.00 93.94 89 LEU A CA 1
ATOM 704 C C . LEU A 1 89 ? -4.573 -3.022 -0.056 1.00 93.94 89 LEU A C 1
ATOM 706 O O . LEU A 1 89 ? -4.413 -1.811 0.022 1.00 93.94 89 LEU A O 1
ATOM 710 N N . ASN A 1 90 ? -3.618 -3.813 -0.562 1.00 95.94 90 ASN A N 1
ATOM 711 C CA . ASN A 1 90 ? -2.364 -3.283 -1.110 1.00 95.94 90 ASN A CA 1
ATOM 712 C C . ASN A 1 90 ? -2.629 -2.292 -2.248 1.00 95.94 90 ASN A C 1
ATOM 714 O O . ASN A 1 90 ? -3.621 -2.417 -2.974 1.00 95.94 90 ASN A O 1
ATOM 718 N N . GLU A 1 91 ? -1.692 -1.369 -2.457 1.00 93.81 91 GLU A N 1
ATOM 719 C CA . GLU A 1 91 ? -1.661 -0.507 -3.639 1.00 93.81 91 GLU A CA 1
ATOM 720 C C . GLU A 1 91 ? -1.643 -1.329 -4.943 1.00 93.81 91 GLU A C 1
ATOM 722 O O . GLU A 1 91 ? -1.337 -2.521 -4.941 1.00 93.81 91 GLU A O 1
ATOM 727 N N . ARG A 1 92 ? -1.982 -0.700 -6.072 1.00 95.62 92 ARG A N 1
ATOM 728 C CA . ARG A 1 92 ? -1.870 -1.301 -7.407 1.00 95.62 92 ARG A CA 1
ATOM 729 C C . ARG A 1 92 ? -0.454 -1.832 -7.658 1.00 95.62 92 ARG A C 1
ATOM 731 O O . ARG A 1 92 ? 0.518 -1.092 -7.501 1.00 95.62 92 ARG A O 1
ATOM 738 N N . HIS A 1 93 ? -0.324 -3.070 -8.126 1.00 96.56 93 HIS A N 1
ATOM 739 C CA . HIS A 1 93 ? 0.950 -3.587 -8.619 1.00 96.56 93 HIS A CA 1
ATOM 740 C C . HIS A 1 93 ? 1.327 -2.899 -9.944 1.00 96.56 93 HIS A C 1
ATOM 742 O O . HIS A 1 93 ? 0.718 -3.144 -10.982 1.00 96.56 93 HIS A O 1
ATOM 748 N N . TYR A 1 94 ? 2.352 -2.043 -9.935 1.00 96.25 94 TYR A N 1
ATOM 749 C CA . TYR A 1 94 ? 2.785 -1.285 -11.122 1.00 96.25 94 TYR A CA 1
ATOM 750 C C . TYR A 1 94 ? 3.593 -2.104 -12.140 1.00 96.25 94 TYR A C 1
ATOM 752 O O . TYR A 1 94 ? 4.048 -1.568 -13.152 1.00 96.25 94 TYR A O 1
ATOM 760 N N . GLY A 1 95 ? 3.772 -3.396 -11.875 1.00 96.88 95 GLY A N 1
ATOM 761 C CA . GLY A 1 95 ? 4.471 -4.315 -12.761 1.00 96.88 95 GLY A CA 1
ATOM 762 C C . GLY A 1 95 ? 5.909 -3.876 -12.986 1.00 96.88 95 GLY A C 1
ATOM 763 O O . GLY A 1 95 ? 6.597 -3.507 -12.034 1.00 96.88 95 GLY A O 1
ATOM 764 N N . ASP A 1 96 ? 6.360 -3.884 -14.233 1.00 96.69 96 ASP A N 1
ATOM 765 C CA . ASP A 1 96 ? 7.747 -3.564 -14.567 1.00 96.69 96 ASP A CA 1
ATOM 766 C C . ASP A 1 96 ? 8.098 -2.086 -14.359 1.00 96.69 96 ASP A C 1
ATOM 768 O O . ASP A 1 96 ? 9.273 -1.737 -14.271 1.00 96.69 96 ASP A O 1
ATOM 772 N N . LEU A 1 97 ? 7.099 -1.206 -14.209 1.00 95.94 97 LEU A N 1
ATOM 773 C CA . LEU A 1 97 ? 7.339 0.195 -13.853 1.00 95.94 97 LEU A CA 1
ATOM 774 C C . LEU A 1 97 ? 7.848 0.359 -12.421 1.00 95.94 97 LEU A C 1
ATOM 776 O O . LEU A 1 97 ? 8.378 1.420 -12.098 1.00 95.94 97 LEU A O 1
ATOM 780 N N . THR A 1 98 ? 7.684 -0.654 -11.569 1.00 97.06 98 THR A N 1
ATOM 781 C CA . THR A 1 98 ? 8.051 -0.590 -10.153 1.00 97.06 98 THR A CA 1
ATOM 782 C C . THR A 1 98 ? 9.514 -0.174 -9.989 1.00 97.06 98 THR A C 1
ATOM 784 O O . THR A 1 98 ? 10.409 -0.741 -10.614 1.00 97.06 98 THR A O 1
ATOM 787 N N . GLY A 1 99 ? 9.738 0.870 -9.187 1.00 96.50 99 GLY A N 1
ATOM 788 C CA . GLY A 1 99 ? 11.049 1.468 -8.925 1.00 96.50 99 GLY A CA 1
ATOM 789 C C . GLY A 1 99 ? 11.549 2.448 -9.985 1.00 96.50 99 GLY A C 1
ATOM 790 O O . GLY A 1 99 ? 12.529 3.149 -9.752 1.00 96.50 99 GLY A O 1
ATOM 791 N N . GLN A 1 100 ? 10.871 2.576 -11.128 1.00 95.69 100 GLN A N 1
ATOM 792 C CA . GLN A 1 100 ? 11.231 3.579 -12.127 1.00 95.69 100 GLN A CA 1
ATOM 793 C C . GLN A 1 100 ? 10.765 4.966 -11.683 1.00 95.69 100 GLN A C 1
ATOM 795 O O . GLN A 1 100 ? 9.655 5.145 -11.171 1.00 95.69 100 GLN A O 1
ATOM 800 N N . ASN A 1 101 ? 11.599 5.977 -11.926 1.00 95.19 101 ASN A N 1
ATOM 801 C CA . ASN A 1 101 ? 11.196 7.364 -11.742 1.00 95.19 101 ASN A CA 1
ATOM 802 C C . ASN A 1 101 ? 10.149 7.752 -12.796 1.00 95.19 101 ASN A C 1
ATOM 804 O O . ASN A 1 101 ? 10.312 7.463 -13.983 1.00 95.19 101 ASN A O 1
ATOM 808 N N . LYS A 1 102 ? 9.089 8.452 -12.377 1.00 90.25 102 LYS A N 1
ATOM 809 C CA . LYS A 1 102 ? 7.981 8.863 -13.257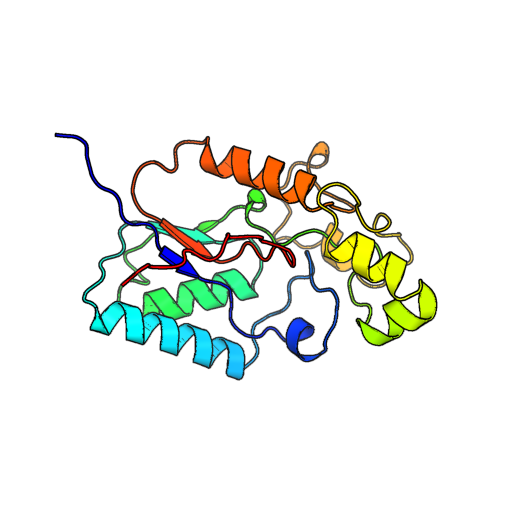 1.00 90.25 102 LYS A CA 1
ATOM 810 C C . LYS A 1 102 ? 8.450 9.660 -14.485 1.00 90.25 102 LYS A C 1
ATOM 812 O O . LYS A 1 102 ? 7.878 9.485 -15.556 1.00 90.25 102 LYS A O 1
ATOM 817 N N . VAL A 1 103 ? 9.485 10.497 -14.359 1.00 91.94 103 VAL A N 1
ATOM 818 C CA . VAL A 1 103 ? 10.046 11.278 -15.481 1.00 91.94 103 VAL A CA 1
ATOM 819 C C . VAL A 1 103 ? 10.793 10.371 -16.457 1.00 91.94 103 VAL A C 1
ATOM 821 O O . VAL A 1 103 ? 10.580 10.459 -17.664 1.00 91.94 103 VAL A O 1
ATOM 824 N N . VAL A 1 104 ? 11.610 9.453 -15.937 1.00 91.81 104 VAL A N 1
ATOM 825 C CA . VAL A 1 104 ? 12.354 8.479 -16.753 1.00 91.81 104 VAL A CA 1
ATOM 826 C C . VAL A 1 104 ? 11.395 7.557 -17.505 1.00 91.81 104 VAL A C 1
ATOM 828 O O . VAL A 1 104 ? 11.582 7.308 -18.693 1.00 91.81 104 VAL A O 1
ATOM 831 N N . ALA A 1 105 ? 10.320 7.108 -16.855 1.00 92.62 105 ALA A N 1
ATOM 832 C CA . ALA A 1 105 ? 9.289 6.304 -17.503 1.00 92.62 105 ALA A CA 1
ATOM 833 C C . ALA A 1 105 ? 8.601 7.065 -18.649 1.00 92.62 105 ALA A C 1
ATOM 835 O O . ALA A 1 105 ? 8.370 6.492 -19.709 1.00 92.62 105 ALA A O 1
ATOM 836 N N . VAL A 1 106 ? 8.305 8.359 -18.472 1.00 93.38 106 VAL A N 1
ATOM 837 C CA . VAL A 1 106 ? 7.737 9.195 -19.544 1.00 93.38 106 VAL A CA 1
ATOM 838 C C . VAL A 1 106 ? 8.708 9.331 -20.715 1.00 93.38 106 VAL A C 1
ATOM 840 O O . VAL A 1 106 ? 8.276 9.221 -21.858 1.00 93.38 106 VAL A O 1
ATOM 843 N N . ALA A 1 107 ? 10.003 9.517 -20.450 1.00 93.44 107 ALA A N 1
ATOM 844 C CA . ALA A 1 107 ? 11.017 9.577 -21.501 1.00 93.44 107 ALA A CA 1
ATOM 845 C C . ALA A 1 107 ? 11.150 8.245 -22.262 1.00 93.44 107 ALA A C 1
ATOM 847 O O . ALA A 1 107 ? 11.324 8.250 -23.476 1.00 93.44 107 ALA A O 1
ATOM 848 N N . LYS A 1 108 ? 11.034 7.107 -21.563 1.00 93.44 108 LYS A N 1
ATOM 849 C CA . LYS A 1 108 ? 11.184 5.767 -22.149 1.00 93.44 108 LYS A CA 1
ATOM 850 C C . LYS A 1 108 ? 9.951 5.294 -22.924 1.00 93.44 108 LYS A C 1
ATOM 852 O O . LYS A 1 108 ? 10.097 4.730 -24.001 1.00 93.44 108 LYS A O 1
ATOM 857 N N . TYR A 1 109 ? 8.754 5.471 -22.367 1.00 92.81 109 TYR A N 1
ATOM 858 C CA . TYR A 1 109 ? 7.516 4.893 -22.915 1.00 92.81 109 TYR A CA 1
ATOM 859 C C . TYR A 1 109 ? 6.589 5.925 -23.565 1.00 92.81 109 TYR A C 1
ATOM 861 O O . TYR A 1 109 ? 5.599 5.554 -24.187 1.00 92.81 109 TYR A O 1
ATOM 869 N N . GLY A 1 110 ? 6.885 7.217 -23.419 1.00 94.69 110 GLY A N 1
ATOM 870 C CA . GLY A 1 110 ? 6.034 8.305 -23.883 1.00 94.69 110 GLY A CA 1
ATOM 871 C C . GLY A 1 110 ? 4.977 8.723 -22.857 1.00 94.69 110 GLY A C 1
ATOM 872 O O . GLY A 1 110 ? 4.443 7.922 -22.084 1.00 94.69 110 GLY A O 1
ATOM 873 N N . ALA A 1 111 ? 4.653 10.019 -22.857 1.00 92.44 111 ALA A N 1
ATOM 874 C CA . ALA A 1 111 ? 3.728 10.617 -21.895 1.00 92.44 111 ALA A CA 1
ATOM 875 C C . ALA A 1 111 ? 2.313 10.025 -21.981 1.00 92.44 111 ALA A C 1
ATOM 877 O O . ALA A 1 111 ? 1.713 9.743 -20.944 1.00 92.44 111 ALA A O 1
ATOM 878 N N . GLU A 1 112 ? 1.801 9.796 -23.194 1.00 93.88 112 GLU A N 1
ATOM 879 C CA . GLU A 1 112 ? 0.458 9.241 -23.388 1.00 93.88 112 GLU A CA 1
ATOM 880 C C . GLU A 1 112 ? 0.361 7.795 -22.897 1.00 93.88 112 GLU A C 1
ATOM 882 O O . GLU A 1 112 ? -0.603 7.459 -22.213 1.00 93.88 112 GLU A O 1
ATOM 887 N N . GLN A 1 113 ? 1.390 6.970 -23.117 1.00 92.81 113 GLN A N 1
ATOM 888 C CA . GLN A 1 113 ? 1.407 5.592 -22.622 1.00 92.81 113 GLN A CA 1
ATOM 889 C C . GLN A 1 113 ? 1.460 5.537 -21.090 1.00 92.81 113 GLN A C 1
ATOM 891 O O . GLN A 1 113 ? 0.674 4.832 -20.456 1.00 92.81 113 GLN A O 1
ATOM 896 N N . VAL A 1 114 ? 2.341 6.328 -20.466 1.00 90.25 114 VAL A N 1
ATOM 897 C CA . VAL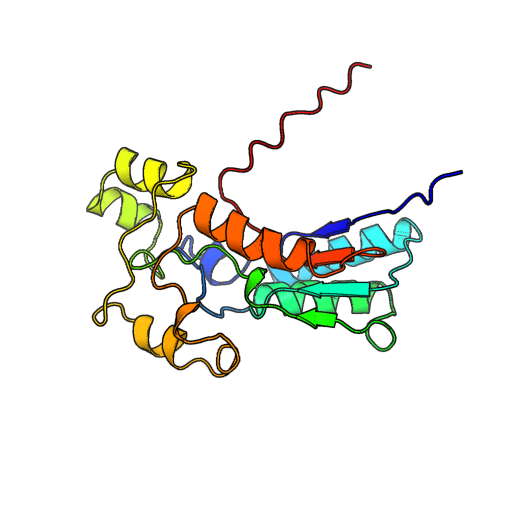 A 1 114 ? 2.425 6.400 -18.997 1.00 90.25 114 VAL A CA 1
ATOM 898 C C . VAL A 1 114 ? 1.128 6.944 -18.400 1.00 90.25 114 VAL A C 1
ATOM 900 O O . VAL A 1 114 ? 0.666 6.470 -17.361 1.00 90.25 114 VAL A O 1
ATOM 903 N N . LYS A 1 115 ? 0.505 7.928 -19.048 1.00 88.81 115 LYS A N 1
ATOM 904 C CA . LYS A 1 115 ? -0.793 8.466 -18.639 1.00 88.81 115 LYS A CA 1
ATOM 905 C C . LYS A 1 115 ? -1.903 7.429 -18.791 1.00 88.81 115 LYS A C 1
ATOM 907 O O . LYS A 1 115 ? -2.732 7.349 -17.887 1.00 88.81 115 LYS A O 1
ATOM 912 N N . LEU A 1 116 ? -1.893 6.625 -19.855 1.00 90.69 116 LEU A N 1
ATOM 913 C CA . LEU A 1 116 ? -2.835 5.527 -20.058 1.00 90.69 116 LEU A CA 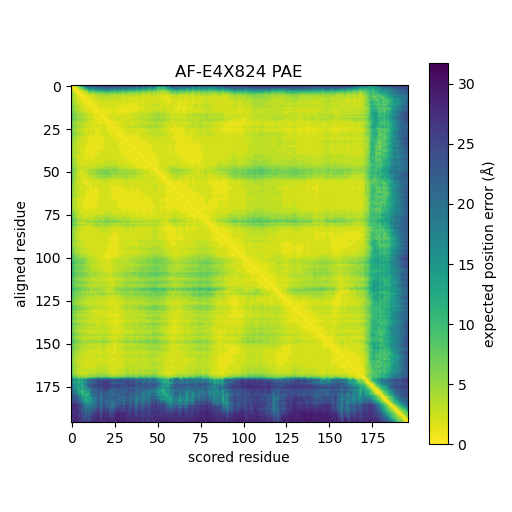1
ATOM 914 C C . LEU A 1 116 ? -2.720 4.504 -18.925 1.00 90.69 116 LEU A C 1
ATOM 916 O O . LEU A 1 116 ? -3.714 4.244 -18.259 1.00 90.69 116 LEU A O 1
ATOM 920 N N . TRP A 1 117 ? -1.519 4.015 -18.609 1.00 90.69 117 TRP A N 1
ATOM 921 C CA . TRP A 1 117 ? -1.324 3.097 -17.478 1.00 90.69 117 TRP A CA 1
ATOM 922 C C . TRP A 1 117 ? -1.730 3.710 -16.134 1.00 90.69 117 TRP A C 1
ATOM 924 O O . TRP A 1 117 ? -2.237 3.023 -15.249 1.00 90.69 117 TRP A O 1
ATOM 934 N N . ARG A 1 118 ? -1.526 5.019 -15.945 1.00 83.69 118 ARG A N 1
ATOM 935 C CA . ARG A 1 118 ? -1.885 5.682 -14.685 1.00 83.69 118 ARG A CA 1
ATOM 936 C C . ARG A 1 118 ? -3.387 5.896 -14.544 1.00 83.69 118 ARG A C 1
ATOM 938 O O . ARG A 1 118 ? -3.893 5.686 -13.446 1.00 83.69 118 ARG A O 1
ATOM 945 N N . ARG A 1 119 ? -4.063 6.309 -15.620 1.00 83.06 119 ARG A N 1
ATOM 946 C CA . ARG A 1 119 ? -5.435 6.840 -15.590 1.00 83.06 119 ARG A CA 1
ATOM 947 C C . ARG A 1 119 ? -6.494 5.940 -16.213 1.00 83.06 119 ARG A C 1
ATOM 949 O O . ARG A 1 119 ? -7.672 6.205 -15.997 1.00 83.06 119 ARG A O 1
ATOM 956 N N . SER A 1 120 ? -6.109 4.943 -17.003 1.00 89.62 120 SER A N 1
ATOM 957 C CA . SER A 1 120 ? -7.069 3.991 -17.551 1.00 89.62 120 SER A CA 1
ATOM 958 C C . SER A 1 120 ? -7.602 3.082 -16.450 1.00 89.62 120 SER A C 1
ATOM 960 O O . SER A 1 120 ? -6.880 2.697 -15.525 1.00 89.62 120 SER A O 1
ATOM 962 N N . TYR A 1 121 ? -8.876 2.725 -16.581 1.00 89.44 121 TYR A N 1
ATOM 963 C CA . TYR A 1 121 ? -9.520 1.781 -15.688 1.00 89.44 121 TYR A CA 1
ATOM 964 C C . TYR A 1 121 ? -9.020 0.350 -15.926 1.00 89.44 121 TYR A C 1
ATOM 966 O O . TYR A 1 121 ? -8.711 -0.360 -14.977 1.00 89.44 121 TYR A O 1
ATOM 974 N N . ASP A 1 122 ? -8.877 -0.077 -17.175 1.00 92.62 122 ASP A N 1
ATOM 975 C CA . ASP A 1 122 ? -8.624 -1.474 -17.544 1.00 92.62 122 ASP A CA 1
ATOM 976 C C . ASP A 1 122 ? -7.217 -1.734 -18.102 1.00 92.62 122 ASP A C 1
ATOM 978 O O . ASP A 1 122 ? -6.784 -2.885 -18.141 1.00 92.62 122 ASP A O 1
ATOM 982 N N . CYS A 1 123 ? -6.460 -0.690 -18.447 1.00 93.50 123 CYS A N 1
ATOM 983 C CA . CYS A 1 123 ? -5.101 -0.845 -18.963 1.00 93.50 123 CYS A CA 1
ATOM 984 C C . CYS A 1 123 ? -4.086 -1.020 -17.823 1.00 93.50 123 CYS A C 1
ATOM 986 O O . CYS A 1 123 ? -3.890 -0.123 -16.999 1.00 93.50 123 CYS A O 1
ATOM 988 N N . ALA A 1 124 ? -3.423 -2.177 -17.790 1.00 95.12 124 ALA A N 1
ATOM 989 C CA . ALA A 1 124 ? -2.329 -2.468 -16.870 1.00 95.12 124 ALA A CA 1
ATOM 990 C C . ALA A 1 124 ? -0.966 -2.098 -17.495 1.00 95.12 124 ALA A C 1
ATOM 992 O O . ALA A 1 124 ? -0.800 -2.214 -18.714 1.00 95.12 124 ALA A O 1
ATOM 993 N N . PRO A 1 125 ? 0.029 -1.681 -16.691 1.00 95.50 125 PRO A N 1
ATOM 994 C CA . PRO A 1 125 ? 1.416 -1.627 -17.144 1.00 95.50 125 PRO A CA 1
ATOM 995 C C . PRO A 1 125 ? 1.962 -3.038 -17.445 1.00 95.50 125 PRO A C 1
ATOM 997 O O . PRO A 1 125 ? 1.332 -4.032 -17.070 1.00 95.50 125 PRO A O 1
ATOM 1000 N N . PRO A 1 126 ? 3.132 -3.161 -18.097 1.00 96.25 126 PRO A N 1
ATOM 1001 C CA . PRO A 1 126 ? 3.745 -4.461 -18.357 1.00 96.25 126 PRO A CA 1
ATOM 1002 C C . PRO A 1 126 ? 3.955 -5.272 -17.062 1.00 96.25 126 PRO A C 1
ATOM 1004 O O . PRO A 1 126 ? 4.322 -4.674 -16.047 1.00 96.25 126 PRO A O 1
ATOM 1007 N N . PRO A 1 127 ? 3.753 -6.605 -17.070 1.00 97.94 127 PRO A N 1
ATOM 1008 C CA . PRO A 1 127 ? 4.114 -7.490 -15.959 1.00 97.94 127 PRO A CA 1
ATOM 1009 C C . PRO A 1 127 ? 5.560 -7.297 -15.511 1.00 97.94 127 PRO A C 1
ATOM 1011 O O . PRO A 1 127 ? 6.437 -7.110 -16.351 1.00 97.94 127 PRO A O 1
ATOM 1014 N N . ILE A 1 128 ? 5.812 -7.359 -14.202 1.00 97.94 128 ILE A N 1
ATOM 1015 C CA . ILE A 1 128 ? 7.173 -7.253 -13.667 1.00 97.94 128 ILE A CA 1
ATOM 1016 C C . ILE A 1 128 ? 8.060 -8.369 -14.229 1.00 97.94 128 ILE A C 1
ATOM 1018 O O . ILE A 1 128 ? 7.722 -9.551 -14.147 1.00 97.94 128 ILE A O 1
ATOM 1022 N N . SER A 1 129 ? 9.187 -7.985 -14.826 1.00 97.50 129 SER A N 1
ATOM 1023 C CA . SER A 1 129 ? 10.152 -8.914 -15.418 1.00 97.50 129 SER A CA 1
ATOM 1024 C C . SER A 1 129 ? 11.138 -9.445 -14.375 1.00 97.50 129 SER A C 1
ATOM 1026 O O . SER A 1 129 ? 11.438 -8.758 -13.403 1.00 97.50 129 SER A O 1
ATOM 1028 N N . GLN A 1 130 ? 11.726 -10.625 -14.604 1.00 97.06 130 GLN A N 1
ATOM 1029 C CA . GLN A 1 130 ? 12.814 -11.141 -13.751 1.00 97.06 130 GLN A CA 1
ATOM 1030 C C . GLN A 1 130 ? 14.064 -10.245 -13.776 1.00 97.06 130 GLN A C 1
ATOM 1032 O O . GLN A 1 130 ? 14.847 -10.249 -12.832 1.00 97.06 130 GLN A O 1
ATOM 1037 N N . SER A 1 131 ? 14.242 -9.457 -14.841 1.00 97.06 131 SER A N 1
ATOM 1038 C CA . SER A 1 131 ? 15.297 -8.445 -14.950 1.00 97.06 131 SER A CA 1
ATOM 1039 C C . SER A 1 131 ? 15.028 -7.182 -14.130 1.00 97.06 131 SER A C 1
ATOM 1041 O O . SER A 1 131 ? 15.934 -6.365 -13.966 1.00 97.06 131 SER A O 1
ATOM 1043 N N . ASN A 1 132 ? 13.804 -6.982 -13.631 1.00 97.56 132 ASN A N 1
ATOM 1044 C CA . ASN A 1 132 ? 13.508 -5.848 -12.771 1.00 97.56 132 ASN A CA 1
ATOM 1045 C C . ASN A 1 132 ? 14.265 -6.008 -11.437 1.00 97.56 132 ASN A C 1
ATOM 1047 O O . ASN A 1 132 ? 14.094 -7.037 -10.777 1.00 97.56 132 ASN A O 1
ATOM 1051 N N . PRO A 1 133 ? 15.036 -5.001 -10.980 1.00 97.38 133 PRO A N 1
ATOM 1052 C CA . PRO A 1 133 ? 15.813 -5.093 -9.739 1.00 97.38 133 PRO A CA 1
ATOM 1053 C C . PRO A 1 133 ? 14.982 -5.432 -8.493 1.00 97.38 133 PRO A C 1
ATOM 1055 O O . PRO A 1 133 ? 15.508 -5.958 -7.514 1.00 97.38 133 PRO A O 1
ATOM 1058 N N . TYR A 1 134 ? 13.681 -5.138 -8.526 1.00 97.75 134 TYR A N 1
ATOM 1059 C CA . TYR A 1 134 ? 12.758 -5.334 -7.414 1.00 97.75 134 TYR A CA 1
ATOM 1060 C C . TYR A 1 134 ? 11.943 -6.627 -7.516 1.00 97.75 134 TYR A C 1
ATOM 1062 O O . TYR A 1 134 ? 11.200 -6.935 -6.585 1.00 97.75 134 TYR A O 1
ATOM 1070 N N . PHE A 1 135 ? 12.089 -7.409 -8.595 1.00 97.88 135 PHE A N 1
ATOM 1071 C CA . PHE A 1 135 ? 11.344 -8.656 -8.798 1.00 97.88 135 PHE A CA 1
ATOM 1072 C C . PHE A 1 135 ? 11.506 -9.612 -7.615 1.00 97.88 135 PHE A C 1
ATOM 1074 O O . PHE A 1 135 ? 10.531 -9.953 -6.946 1.00 97.88 135 PHE A O 1
ATOM 1081 N N . THR A 1 136 ? 12.751 -9.985 -7.309 1.00 97.31 136 THR A N 1
ATOM 1082 C CA . THR A 1 136 ? 13.069 -10.926 -6.228 1.00 97.31 136 THR A CA 1
ATOM 1083 C C . THR A 1 136 ? 12.667 -10.368 -4.866 1.00 97.31 136 THR A C 1
ATOM 1085 O O . THR A 1 136 ? 12.121 -11.094 -4.043 1.00 97.31 136 THR A O 1
ATOM 1088 N N . GLN A 1 137 ? 12.869 -9.066 -4.644 1.00 97.00 137 GLN A N 1
ATOM 1089 C CA . GLN A 1 137 ? 12.542 -8.406 -3.376 1.00 97.00 137 GLN A CA 1
ATOM 1090 C C . GLN A 1 137 ? 11.037 -8.386 -3.090 1.00 97.00 137 GLN A C 1
ATOM 1092 O O . GLN A 1 137 ? 10.646 -8.437 -1.927 1.00 97.00 137 GLN A O 1
ATOM 1097 N N . ILE A 1 138 ? 10.199 -8.305 -4.127 1.00 97.25 138 ILE A N 1
ATOM 1098 C CA . ILE A 1 138 ? 8.741 -8.384 -3.999 1.00 97.25 138 ILE A CA 1
ATOM 1099 C C . ILE A 1 138 ? 8.308 -9.846 -3.875 1.00 97.25 138 ILE A C 1
ATOM 1101 O O . ILE A 1 138 ? 7.581 -10.178 -2.946 1.00 97.25 138 ILE A O 1
ATOM 1105 N N . GLN A 1 139 ? 8.780 -10.732 -4.757 1.00 95.31 139 GLN A N 1
ATOM 1106 C CA . GLN A 1 139 ? 8.388 -12.148 -4.760 1.00 95.31 139 GLN A CA 1
ATOM 1107 C C . GLN A 1 139 ? 8.769 -12.902 -3.482 1.00 95.31 139 GLN A C 1
ATOM 1109 O O . GLN A 1 139 ? 8.022 -13.771 -3.047 1.00 95.31 139 GLN A O 1
ATOM 1114 N N . GLN A 1 140 ? 9.929 -12.598 -2.899 1.00 96.00 140 GLN A N 1
ATOM 1115 C CA . GLN A 1 140 ? 10.447 -13.292 -1.716 1.00 96.00 140 GLN A CA 1
ATOM 1116 C C . GLN A 1 140 ? 10.177 -12.528 -0.416 1.00 96.00 140 GLN A C 1
ATOM 1118 O O . GLN A 1 140 ? 10.696 -12.903 0.636 1.00 96.00 140 GLN A O 1
ATOM 1123 N N . ASN A 1 141 ? 9.397 -11.441 -0.459 1.00 97.25 141 ASN A N 1
ATOM 1124 C CA . ASN A 1 141 ? 9.080 -10.704 0.755 1.00 97.25 141 ASN A CA 1
ATOM 1125 C C . ASN A 1 141 ? 8.176 -11.543 1.661 1.00 97.25 141 ASN A C 1
ATOM 1127 O O . ASN A 1 141 ? 7.060 -11.893 1.275 1.00 97.25 141 ASN A O 1
ATOM 1131 N N . SER A 1 142 ? 8.625 -11.806 2.887 1.00 97.25 142 SER A N 1
ATOM 1132 C CA . SER A 1 142 ? 7.909 -12.671 3.828 1.00 97.25 142 SER A CA 1
ATOM 1133 C C . SER A 1 142 ? 6.516 -12.158 4.191 1.00 97.25 142 SER A C 1
ATOM 1135 O O . SER A 1 142 ? 5.644 -12.963 4.514 1.00 97.25 142 SER A O 1
ATOM 1137 N N . ILE A 1 143 ? 6.262 -10.846 4.078 1.00 96.62 143 ILE A N 1
ATOM 1138 C CA . ILE A 1 143 ? 4.926 -10.283 4.321 1.00 96.62 143 ILE A CA 1
ATOM 1139 C C . ILE A 1 143 ? 3.877 -10.831 3.347 1.00 96.62 143 ILE A C 1
ATOM 1141 O O . ILE A 1 143 ? 2.692 -10.754 3.644 1.00 96.62 143 ILE A O 1
ATOM 1145 N N . PHE A 1 144 ? 4.289 -11.362 2.191 1.00 97.25 144 PHE A N 1
ATOM 1146 C CA . PHE A 1 144 ? 3.387 -11.906 1.179 1.00 97.25 144 PHE A CA 1
ATOM 1147 C C . PHE A 1 144 ? 3.315 -13.439 1.181 1.00 97.25 144 PHE A C 1
ATOM 1149 O O . PHE A 1 144 ? 2.696 -14.001 0.281 1.00 97.25 144 PHE A O 1
ATOM 1156 N N . ASN A 1 145 ? 3.898 -14.123 2.173 1.00 95.50 145 ASN A N 1
ATOM 1157 C CA . ASN A 1 145 ? 3.903 -15.592 2.236 1.00 95.50 145 ASN A CA 1
ATOM 1158 C C . ASN A 1 145 ? 2.491 -16.205 2.218 1.00 95.50 145 ASN A C 1
ATOM 1160 O O . ASN A 1 145 ? 2.300 -17.276 1.645 1.00 95.50 145 ASN A O 1
ATOM 1164 N N . ASP A 1 146 ? 1.509 -15.503 2.789 1.00 94.62 146 ASP A N 1
ATOM 1165 C CA . ASP A 1 146 ? 0.112 -15.951 2.853 1.00 94.62 146 ASP A CA 1
ATOM 1166 C C . ASP A 1 146 ? -0.724 -15.522 1.632 1.00 94.62 146 ASP A C 1
ATOM 1168 O O . ASP A 1 146 ? -1.930 -15.774 1.571 1.00 94.62 146 ASP A O 1
ATOM 1172 N N . VAL A 1 147 ? -0.120 -14.845 0.648 1.00 96.44 147 VAL A N 1
ATOM 1173 C CA . VAL A 1 147 ? -0.801 -14.509 -0.607 1.00 96.44 147 VAL A CA 1
ATOM 1174 C C . VAL A 1 147 ? -0.859 -15.771 -1.475 1.00 96.44 147 VAL A C 1
ATOM 1176 O O . VAL A 1 147 ? 0.193 -16.325 -1.804 1.00 96.44 147 VAL A O 1
ATOM 1179 N N . PRO A 1 148 ? -2.055 -16.236 -1.891 1.00 96.44 148 PRO A N 1
ATOM 1180 C CA . PRO A 1 148 ? -2.164 -17.392 -2.774 1.00 96.44 148 PRO A CA 1
ATOM 1181 C C . PRO A 1 148 ? -1.366 -17.174 -4.061 1.00 96.44 148 PRO A C 1
ATOM 1183 O O . PRO A 1 148 ? -1.443 -16.106 -4.670 1.00 96.44 148 PRO A O 1
ATOM 1186 N N . LYS A 1 149 ? -0.593 -18.181 -4.482 1.00 94.00 149 LYS A N 1
ATOM 1187 C CA . LYS A 1 149 ? 0.325 -18.065 -5.630 1.00 94.00 149 LYS A CA 1
ATOM 1188 C C . LYS A 1 149 ? -0.395 -17.711 -6.933 1.00 94.00 149 LYS A C 1
ATOM 1190 O O . LYS A 1 149 ? 0.145 -16.966 -7.740 1.00 94.00 149 LYS A O 1
ATOM 1195 N N . ASP A 1 150 ? -1.604 -18.228 -7.119 1.00 94.44 150 ASP A N 1
ATOM 1196 C CA . ASP A 1 150 ? -2.493 -17.947 -8.251 1.00 94.44 150 ASP A CA 1
ATOM 1197 C C . ASP A 1 150 ? -3.117 -16.542 -8.194 1.00 94.44 150 ASP A C 1
ATOM 1199 O O . ASP A 1 150 ? -3.537 -16.007 -9.218 1.00 94.44 150 ASP A O 1
ATOM 1203 N N . ALA A 1 151 ? -3.143 -15.926 -7.010 1.00 94.56 151 ALA A N 1
ATOM 1204 C CA . ALA A 1 151 ? -3.660 -14.582 -6.779 1.00 94.56 151 ALA A CA 1
ATOM 1205 C C . ALA A 1 151 ? -2.562 -13.507 -6.662 1.00 94.56 151 ALA A C 1
ATOM 1207 O O . ALA A 1 151 ? -2.893 -12.324 -6.563 1.00 94.56 151 ALA A O 1
ATOM 1208 N N . PHE A 1 152 ? -1.278 -13.887 -6.662 1.00 97.12 152 PHE A N 1
ATOM 1209 C CA . PHE A 1 152 ? -0.151 -12.958 -6.572 1.00 97.12 152 PHE A CA 1
ATOM 1210 C C . PHE A 1 152 ? 0.029 -12.213 -7.910 1.00 97.12 152 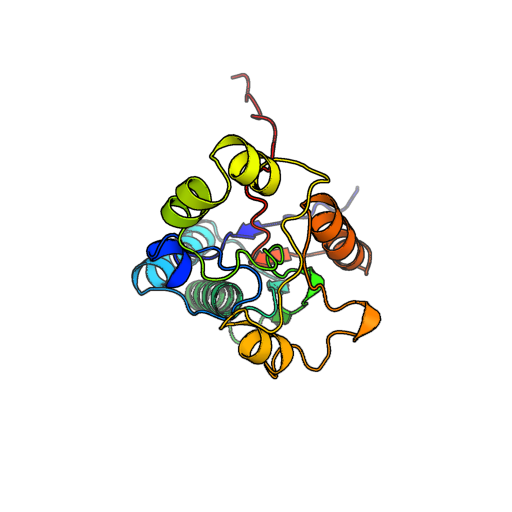PHE A C 1
ATOM 1212 O O . PHE A 1 152 ? 0.416 -12.826 -8.908 1.00 97.12 152 PHE A O 1
ATOM 1219 N N . PRO A 1 153 ? -0.231 -10.895 -7.978 1.00 96.62 153 PRO A N 1
ATOM 1220 C CA . PRO A 1 153 ? -0.204 -10.172 -9.240 1.00 96.62 153 PRO A CA 1
ATOM 1221 C C . PRO A 1 153 ? 1.227 -9.890 -9.703 1.00 96.62 153 PRO A C 1
ATOM 1223 O O . PRO A 1 153 ? 2.092 -9.509 -8.920 1.00 96.62 153 PRO A O 1
ATOM 1226 N N . THR A 1 154 ? 1.457 -9.980 -11.011 1.00 97.19 154 THR A N 1
ATOM 1227 C CA . THR A 1 154 ? 2.685 -9.482 -11.659 1.00 97.19 154 THR A CA 1
ATOM 1228 C C . THR A 1 154 ? 2.500 -8.082 -12.246 1.00 97.19 154 THR A C 1
ATOM 1230 O O . THR A 1 154 ? 3.472 -7.377 -12.501 1.00 97.19 154 THR A O 1
ATOM 1233 N N . THR A 1 155 ? 1.257 -7.646 -12.445 1.00 97.50 155 THR A N 1
ATOM 1234 C CA . THR A 1 155 ? 0.828 -6.287 -12.802 1.00 97.50 155 THR A CA 1
ATOM 1235 C C . THR A 1 155 ? -0.661 -6.158 -12.516 1.00 97.50 155 THR A C 1
ATOM 1237 O O . THR A 1 155 ? -1.375 -7.160 -12.462 1.00 97.50 155 THR A O 1
ATOM 1240 N N . GLU A 1 156 ? -1.139 -4.935 -12.339 1.00 96.69 156 GLU A N 1
ATOM 1241 C CA . GLU A 1 156 ? -2.551 -4.656 -12.144 1.00 96.69 156 GLU A CA 1
ATOM 1242 C C . GLU A 1 156 ? -2.971 -3.411 -12.923 1.00 96.69 156 GLU A C 1
ATOM 1244 O O . GLU A 1 156 ? -2.321 -2.365 -12.873 1.00 96.69 156 GLU A O 1
ATOM 1249 N N . SER A 1 157 ? -4.124 -3.495 -13.585 1.00 94.94 157 SER A N 1
ATOM 1250 C CA . SER A 1 157 ? -4.902 -2.307 -13.920 1.00 94.94 157 SER A CA 1
ATOM 1251 C C . SER A 1 157 ? -5.656 -1.810 -12.685 1.00 94.94 157 SER A C 1
ATOM 1253 O O . SER A 1 157 ? -5.688 -2.445 -11.621 1.00 94.94 157 SER A O 1
ATOM 1255 N N . LEU A 1 158 ? -6.303 -0.656 -12.822 1.00 91.69 158 LEU A N 1
ATOM 1256 C CA . LEU A 1 158 ? -7.192 -0.161 -11.785 1.00 91.69 158 LEU A CA 1
ATOM 1257 C C . LEU A 1 158 ? -8.380 -1.116 -11.547 1.00 91.69 158 LEU A C 1
ATOM 1259 O O . LEU A 1 158 ? -8.742 -1.382 -10.400 1.00 91.69 158 LEU A O 1
ATOM 1263 N N . LYS A 1 159 ? -8.947 -1.689 -12.607 1.00 93.94 159 LYS A N 1
ATOM 1264 C CA . LYS A 1 159 ? -10.030 -2.667 -12.533 1.00 93.94 159 LYS A CA 1
ATOM 1265 C C . LYS A 1 159 ? -9.624 -3.868 -11.686 1.00 93.94 159 LYS A C 1
ATOM 1267 O O . LYS A 1 159 ? -10.322 -4.190 -10.736 1.00 93.94 159 LYS A O 1
ATOM 1272 N N . MET A 1 160 ? -8.463 -4.463 -11.961 1.00 95.19 160 MET A N 1
ATOM 1273 C CA . MET A 1 160 ? -7.961 -5.626 -11.213 1.00 95.19 160 MET A CA 1
ATOM 1274 C C . MET A 1 160 ? -7.786 -5.318 -9.721 1.00 95.19 160 MET A C 1
ATOM 1276 O O . MET A 1 160 ? -8.254 -6.073 -8.868 1.00 95.19 160 MET A O 1
ATOM 1280 N N . THR A 1 161 ? -7.184 -4.162 -9.414 1.00 94.62 161 THR A N 1
ATOM 1281 C CA . THR A 1 161 ? -7.004 -3.695 -8.029 1.00 94.62 161 THR A CA 1
ATOM 1282 C C . THR A 1 161 ? -8.361 -3.519 -7.338 1.00 94.62 161 THR A C 1
ATOM 1284 O O . THR A 1 161 ? -8.560 -3.964 -6.209 1.00 94.62 161 THR A O 1
ATOM 1287 N N . THR A 1 162 ? -9.321 -2.906 -8.037 1.00 91.06 162 THR A N 1
ATOM 1288 C CA . THR A 1 162 ? -10.684 -2.674 -7.537 1.00 91.06 162 THR A CA 1
ATOM 1289 C C . THR A 1 162 ? -11.401 -3.993 -7.269 1.00 91.06 162 THR A C 1
ATOM 1291 O O . THR A 1 162 ? -11.941 -4.174 -6.179 1.00 91.06 162 THR A O 1
ATOM 1294 N N . ASP A 1 163 ? -11.351 -4.933 -8.214 1.00 92.94 163 ASP A N 1
ATOM 1295 C CA . ASP A 1 163 ? -12.004 -6.237 -8.117 1.00 92.94 163 ASP A CA 1
ATOM 1296 C C . ASP A 1 163 ? -11.467 -7.031 -6.915 1.00 92.94 163 ASP A C 1
ATOM 1298 O O . ASP A 1 163 ? -12.247 -7.541 -6.106 1.00 92.94 163 ASP A O 1
ATOM 1302 N N . ARG A 1 164 ? -10.139 -7.077 -6.707 1.00 93.94 164 ARG A N 1
ATOM 1303 C CA . ARG A 1 164 ? -9.580 -7.796 -5.547 1.00 93.94 164 ARG A CA 1
ATOM 1304 C C . ARG A 1 164 ? -9.898 -7.131 -4.213 1.00 93.94 164 ARG A C 1
ATOM 1306 O O . ARG A 1 164 ? -10.097 -7.849 -3.230 1.00 93.94 164 ARG A O 1
ATOM 1313 N N . SER A 1 165 ? -9.940 -5.796 -4.162 1.00 90.94 165 SER A N 1
ATOM 1314 C CA . SER A 1 165 ? -10.311 -5.042 -2.960 1.00 90.94 165 SER A CA 1
ATOM 1315 C C . SER A 1 165 ? -11.798 -5.181 -2.655 1.00 90.94 165 SER A C 1
ATOM 1317 O O . SER A 1 165 ? -12.193 -5.185 -1.491 1.00 90.94 165 SER A O 1
ATOM 1319 N N . TRP A 1 166 ? -12.627 -5.341 -3.685 1.00 89.62 166 TRP A N 1
ATOM 1320 C CA . TRP A 1 166 ? -14.056 -5.562 -3.528 1.00 89.62 166 TRP A CA 1
ATOM 1321 C C . TRP A 1 166 ? -14.364 -6.900 -2.850 1.00 89.62 166 TRP A C 1
ATOM 1323 O O . TRP A 1 166 ? -15.206 -6.943 -1.957 1.00 89.62 166 TRP A O 1
ATOM 1333 N N . VAL A 1 167 ? -13.614 -7.963 -3.165 1.00 90.75 167 VAL A N 1
ATOM 1334 C CA . VAL A 1 167 ? -13.726 -9.256 -2.458 1.00 90.75 167 VAL A CA 1
ATOM 1335 C C . VAL A 1 167 ? -13.500 -9.093 -0.952 1.00 90.75 167 VAL A C 1
ATOM 1337 O O . VAL A 1 167 ? -14.236 -9.660 -0.148 1.00 90.75 167 VAL A O 1
ATOM 1340 N N . PHE A 1 168 ? -12.519 -8.277 -0.552 1.00 86.62 168 PHE A N 1
ATOM 1341 C CA . PHE A 1 168 ? -12.286 -7.978 0.863 1.00 86.62 168 PHE A CA 1
ATOM 1342 C C . PHE A 1 168 ? -13.485 -7.267 1.504 1.00 86.62 168 PHE A C 1
ATOM 1344 O O . PHE A 1 168 ? -13.879 -7.604 2.618 1.00 86.62 168 PHE A O 1
ATOM 1351 N N . TRP A 1 169 ? -14.090 -6.316 0.790 1.00 78.81 169 TRP A N 1
ATOM 1352 C CA . TRP A 1 169 ? -15.259 -5.577 1.268 1.00 78.81 169 TRP A CA 1
ATOM 1353 C C . TRP A 1 169 ? -16.505 -6.461 1.417 1.00 78.81 169 TRP A C 1
ATOM 1355 O O . TRP A 1 169 ? -17.250 -6.335 2.390 1.00 78.81 169 TRP A O 1
ATOM 1365 N N . GLN A 1 170 ? -16.717 -7.393 0.486 1.00 81.94 170 GLN A N 1
ATOM 1366 C CA . GLN A 1 170 ? -17.842 -8.329 0.527 1.00 81.94 170 GLN A CA 1
ATOM 1367 C C . GLN A 1 170 ? -17.736 -9.352 1.666 1.00 81.94 170 GLN A C 1
ATOM 1369 O O . GLN A 1 170 ? -18.766 -9.802 2.165 1.00 81.94 170 GLN A O 1
ATOM 1374 N N . GLY A 1 171 ? -16.518 -9.680 2.111 1.00 69.75 171 GLY A N 1
ATOM 1375 C CA . GLY A 1 171 ? -16.212 -10.687 3.136 1.00 69.75 171 GLY A CA 1
ATOM 1376 C C . GLY A 1 171 ? -16.625 -10.354 4.578 1.00 69.75 171 GLY A C 1
ATOM 1377 O O . GLY A 1 171 ? -15.997 -10.848 5.506 1.00 69.75 171 GLY A O 1
ATOM 1378 N N . SER A 1 172 ? -17.694 -9.576 4.783 1.00 58.38 172 SER A N 1
ATOM 1379 C CA . SER A 1 172 ? -18.274 -9.203 6.089 1.00 58.38 172 SER A CA 1
ATOM 1380 C C . SER A 1 172 ? -17.631 -8.020 6.827 1.00 58.38 172 SER A C 1
ATOM 1382 O O . SER A 1 172 ? -17.702 -7.967 8.052 1.00 58.38 172 SER A O 1
ATOM 1384 N N . GLN A 1 173 ? -17.122 -7.000 6.119 1.00 61.75 173 GLN A N 1
ATOM 1385 C CA . GLN A 1 173 ? -16.749 -5.707 6.738 1.00 61.75 173 GLN A CA 1
ATOM 1386 C C . GLN A 1 173 ? -17.980 -4.850 7.079 1.00 61.75 173 GLN A C 1
ATOM 1388 O O . GLN A 1 173 ? -18.103 -3.687 6.692 1.00 61.75 173 GLN A O 1
ATOM 1393 N N . LYS A 1 174 ? -18.958 -5.456 7.754 1.00 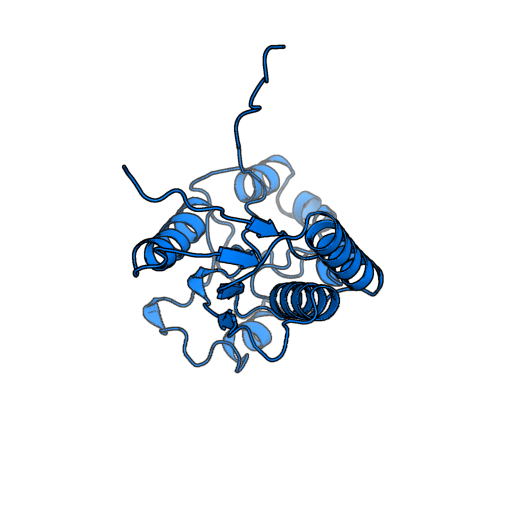49.56 174 LYS A N 1
ATOM 1394 C CA . LYS A 1 174 ? -20.147 -4.769 8.242 1.00 49.56 174 LYS A CA 1
ATOM 1395 C C . LYS A 1 174 ? -19.875 -4.369 9.681 1.00 49.56 174 LYS A C 1
ATOM 1397 O O . LYS A 1 174 ? -19.710 -5.229 10.539 1.00 49.56 174 LYS A O 1
ATOM 1402 N N . CYS A 1 175 ? -19.898 -3.054 9.872 1.00 40.88 175 CYS A N 1
ATOM 1403 C CA . CYS A 1 175 ? -19.567 -2.310 11.078 1.00 40.88 175 CYS A CA 1
ATOM 1404 C C . CYS A 1 175 ? -18.058 -2.011 11.214 1.00 40.88 175 CYS A C 1
ATOM 1406 O O . CYS A 1 175 ? -17.244 -2.921 11.312 1.00 40.88 175 CYS A O 1
ATOM 1408 N N . TYR A 1 176 ? -17.762 -0.703 11.276 1.00 51.81 176 TYR A N 1
ATOM 1409 C CA . TYR A 1 176 ? -16.509 -0.071 11.722 1.00 51.81 176 TYR A CA 1
ATOM 1410 C C . TYR A 1 176 ? -15.320 -0.193 10.758 1.00 51.81 176 TYR A C 1
ATOM 1412 O O . TYR A 1 176 ? -14.935 -1.289 10.373 1.00 51.81 176 TYR A O 1
ATOM 1420 N N . LEU A 1 177 ? -14.743 0.934 10.317 1.00 46.12 177 LEU A N 1
ATOM 1421 C CA . LEU A 1 177 ? -13.567 0.901 9.439 1.00 46.12 177 LEU A CA 1
ATOM 1422 C C . LEU A 1 177 ? -12.783 2.226 9.480 1.00 46.12 177 LEU A C 1
ATOM 1424 O O . LEU A 1 177 ? -13.292 3.244 9.002 1.00 46.12 177 LEU A O 1
ATOM 1428 N N . ILE A 1 178 ? -11.530 2.196 9.958 1.00 48.00 178 ILE A N 1
ATOM 1429 C CA . ILE A 1 178 ? -10.470 3.042 9.386 1.00 48.00 178 ILE A CA 1
ATOM 1430 C C . ILE A 1 178 ? -9.742 2.223 8.318 1.00 48.00 178 ILE A C 1
ATOM 1432 O O . ILE A 1 178 ? -9.132 1.206 8.639 1.00 48.00 178 ILE A O 1
ATOM 1436 N N . LYS A 1 179 ? -9.813 2.648 7.053 1.00 43.38 179 LYS A N 1
ATOM 1437 C CA . LYS A 1 179 ? -9.044 2.053 5.948 1.00 43.38 179 LYS A CA 1
ATOM 1438 C C . LYS A 1 179 ? -7.721 2.780 5.775 1.00 43.38 179 LYS A C 1
ATOM 1440 O O . LYS A 1 179 ? -7.749 3.975 5.481 1.00 43.38 179 LYS A O 1
ATOM 1445 N N . PHE A 1 180 ? -6.615 2.044 5.811 1.00 48.72 180 PHE A N 1
ATOM 1446 C CA . PHE A 1 180 ? -5.318 2.525 5.349 1.00 48.72 180 PHE A CA 1
ATOM 1447 C C . PHE A 1 180 ? -4.970 1.934 3.982 1.00 48.72 180 PHE A C 1
ATOM 1449 O O . PHE A 1 180 ? -4.754 0.736 3.824 1.00 48.72 180 PHE A O 1
ATOM 1456 N N . GLU A 1 181 ? -4.929 2.856 3.017 1.00 45.94 181 GLU A N 1
ATOM 1457 C CA . GLU A 1 181 ? -4.508 2.726 1.620 1.00 45.94 181 GLU A CA 1
ATOM 1458 C C . GLU A 1 181 ? -5.476 2.015 0.641 1.00 45.94 181 GLU A C 1
ATOM 1460 O O . GLU A 1 181 ? -5.819 0.842 0.722 1.00 45.94 181 GLU A O 1
ATOM 1465 N N . LEU A 1 182 ? -5.923 2.803 -0.340 1.00 37.09 182 LEU A N 1
ATOM 1466 C CA . LEU A 1 182 ? -6.191 2.398 -1.718 1.00 37.09 182 LEU A CA 1
ATOM 1467 C C . LEU A 1 182 ? -5.881 3.638 -2.562 1.00 37.09 182 LEU A C 1
ATOM 1469 O O . LEU A 1 182 ? -6.749 4.488 -2.759 1.00 37.09 182 LEU A O 1
ATOM 1473 N N . ILE A 1 183 ? -4.634 3.798 -3.006 1.00 40.81 183 ILE A N 1
ATOM 1474 C CA . ILE A 1 183 ? -4.313 4.859 -3.964 1.00 40.81 183 ILE A CA 1
ATOM 1475 C C . ILE A 1 183 ? -4.559 4.307 -5.356 1.00 40.81 183 ILE A C 1
ATOM 1477 O O . ILE A 1 183 ? -3.724 3.683 -6.007 1.00 40.81 183 ILE A O 1
ATOM 1481 N N . ILE A 1 184 ? -5.762 4.590 -5.817 1.00 35.00 184 ILE A N 1
ATOM 1482 C CA . ILE A 1 184 ? -6.061 4.648 -7.228 1.00 35.00 184 ILE A CA 1
ATOM 1483 C C . ILE A 1 184 ? -5.616 6.047 -7.678 1.00 35.00 184 ILE A C 1
ATOM 1485 O O . ILE A 1 184 ? -6.291 7.035 -7.381 1.00 35.00 184 ILE A O 1
ATOM 1489 N N . GLU A 1 185 ? -4.493 6.175 -8.393 1.00 29.44 185 GLU A N 1
ATOM 1490 C CA . GLU A 1 185 ? -4.167 7.403 -9.147 1.00 29.44 185 GLU A CA 1
ATOM 1491 C C . GLU A 1 185 ? -5.136 7.573 -10.348 1.00 29.44 185 GLU A C 1
ATOM 1493 O O . GLU A 1 185 ? -4.725 7.620 -11.500 1.00 29.44 185 GLU A O 1
ATOM 1498 N N . SER A 1 186 ? -6.444 7.615 -10.078 1.00 27.41 186 SER A N 1
ATOM 1499 C CA . SER A 1 186 ? -7.563 8.037 -10.943 1.00 27.41 186 SER A CA 1
ATOM 1500 C C . SER A 1 186 ? -8.917 7.727 -10.282 1.00 27.41 186 SER A C 1
ATOM 1502 O O . SER A 1 186 ? -9.822 7.187 -10.908 1.00 27.41 186 SER A O 1
ATOM 1504 N N . LEU A 1 187 ? -9.103 8.051 -8.997 1.00 28.56 187 LEU A N 1
ATOM 1505 C CA . LEU A 1 187 ? -10.460 8.065 -8.454 1.00 28.56 187 LEU A CA 1
ATOM 1506 C C . LEU A 1 187 ? -11.115 9.378 -8.862 1.00 28.56 187 LEU A C 1
ATOM 1508 O O . LEU A 1 187 ? -10.970 10.413 -8.214 1.00 28.56 187 LEU A O 1
ATOM 1512 N N . TYR A 1 188 ? -11.869 9.296 -9.952 1.00 26.91 188 TYR A N 1
ATOM 1513 C CA . TYR A 1 188 ? -13.093 10.062 -10.135 1.00 26.91 188 TYR A CA 1
ATOM 1514 C C . TYR A 1 188 ? -14.037 9.740 -8.954 1.00 26.91 188 TYR A C 1
ATOM 1516 O O . TYR A 1 188 ? -15.026 9.033 -9.094 1.00 26.91 188 TYR A O 1
ATOM 1524 N N . PHE A 1 189 ? -13.737 10.235 -7.751 1.00 29.22 189 PHE A N 1
ATOM 1525 C CA . PHE A 1 189 ? -14.808 10.583 -6.829 1.00 29.22 189 PHE A CA 1
ATOM 1526 C C . PHE A 1 189 ? -15.333 11.902 -7.366 1.00 29.22 189 PHE A C 1
ATOM 1528 O O . PHE A 1 189 ? -14.652 12.927 -7.300 1.00 29.22 189 PHE A O 1
ATOM 1535 N N . GLY A 1 190 ? -16.491 11.838 -8.027 1.00 25.08 190 GLY A N 1
ATOM 1536 C CA . GLY A 1 190 ? -17.176 13.021 -8.515 1.00 25.08 190 GLY A CA 1
ATOM 1537 C C . GLY A 1 190 ? -17.154 14.086 -7.429 1.00 25.08 190 GLY A C 1
ATOM 1538 O O . GLY A 1 190 ? -17.444 13.797 -6.268 1.00 25.08 190 GLY A O 1
ATOM 1539 N N . ARG A 1 191 ? -16.770 15.308 -7.812 1.00 25.47 191 ARG A N 1
ATOM 1540 C CA . ARG A 1 191 ? -17.058 16.506 -7.031 1.00 25.47 191 ARG A CA 1
ATOM 1541 C C . ARG A 1 191 ? -18.498 16.378 -6.542 1.00 25.47 191 ARG A C 1
ATOM 1543 O O . ARG A 1 191 ? -19.426 16.572 -7.326 1.00 25.47 191 ARG A O 1
ATOM 1550 N N . THR A 1 192 ? -18.696 16.101 -5.261 1.00 28.42 192 THR A N 1
ATOM 1551 C CA . THR A 1 192 ? -19.893 16.573 -4.590 1.00 28.42 192 THR A CA 1
ATOM 1552 C C . THR A 1 192 ? -19.761 18.088 -4.611 1.00 28.42 192 THR A C 1
ATOM 1554 O O . THR A 1 192 ? -19.132 18.709 -3.762 1.00 28.42 192 THR A O 1
ATOM 1557 N N . ARG A 1 193 ? -20.297 18.701 -5.673 1.00 28.50 193 ARG A N 1
ATOM 1558 C CA . ARG A 1 193 ? -20.785 20.070 -5.590 1.00 28.50 193 ARG A CA 1
ATOM 1559 C C . ARG A 1 193 ? -21.816 20.039 -4.470 1.00 28.50 193 ARG A C 1
ATOM 1561 O O . ARG A 1 193 ? -22.953 19.639 -4.696 1.00 28.50 193 ARG A O 1
ATOM 1568 N N . SER A 1 194 ? -21.413 20.402 -3.258 1.00 27.88 194 SER A N 1
ATOM 1569 C CA . SER A 1 194 ? -22.373 20.908 -2.296 1.00 27.88 194 SER A CA 1
ATOM 1570 C C . SER A 1 194 ? -22.841 22.245 -2.854 1.00 27.88 194 SER A C 1
ATOM 1572 O O . SER A 1 194 ? -22.142 23.251 -2.776 1.00 27.88 194 SER A O 1
ATOM 1574 N N . SER A 1 195 ? -24.004 22.223 -3.490 1.00 33.62 195 SER A N 1
ATOM 1575 C CA . SER A 1 195 ? -24.871 23.385 -3.553 1.00 33.62 195 SER A CA 1
ATOM 1576 C C . SER A 1 195 ? -25.211 23.790 -2.120 1.00 33.62 195 SER A C 1
ATOM 1578 O O . SER A 1 195 ? -26.028 23.121 -1.483 1.00 33.62 195 SER A O 1
ATOM 1580 N N . ARG A 1 196 ? -24.555 24.835 -1.622 1.00 32.25 196 ARG A N 1
ATOM 1581 C CA . ARG A 1 196 ? -25.140 25.904 -0.809 1.00 32.25 196 ARG A CA 1
ATOM 1582 C C . ARG A 1 196 ? -24.357 27.171 -1.102 1.00 32.25 196 ARG A C 1
ATOM 1584 O O . ARG A 1 196 ? -23.112 27.074 -1.100 1.00 32.25 196 ARG A O 1
#

Secondary structure (DSSP, 8-state):
-PPP--EEEE----BHHHHTTBB-TT--PPBPHHHHHHHHHHHHHHHHTT---S-EEE-SSHHHHHHHHHHHHHHT-TTTS-EEE-GGGSPP--GGGBT-BHHHHHHHH-HHHHHHHHH-SSPPPPPPPTTSTTHHHHHT-GGGTTS-TTT--S---HHHHHHHHHHHHHTT--S-EEEE----TT----------

Nearest PDB structures (foldseek):
  6isn-assembly1_B  TM=9.384E-01  e=1.661E-20  Homo sapiens
  8it4-assembly1_A  TM=9.435E-01  e=9.991E-20  Homo sapiens
  7thi-assembly1_A  TM=9.378E-01  e=1.136E-19  Homo sapiens
  7n3r-assembly1_B  TM=9.507E-01  e=2.969E-19  Homo sapiens
  6h26-assembly1_A-2  TM=9.296E-01  e=2.298E-19  Oryctolagus cuniculus

Organism: Oikopleura dioica (NCBI:txid34765)

Radius of gyration: 17.56 Å; Cα contacts (8 Å, |Δi|>4): 330; chains: 1; bounding box: 50×44×46 Å

InterPro domains:
  IPR001345 Phosphoglycerate/bisphosphoglycerate mutase, active site [PS00175] (9-18)
  IPR005952 Phosphoglycerate mutase 1 [PTHR11931] (5-170)
  IPR005952 Phosphoglycerate mutase 1 [TIGR01258] (6-172)
  IPR013078 Histidine phosphatase superfamily, clade-1 [PF00300] (7-127)
  IPR013078 Histidine phosphatase superfamily, clade-1 [SM00855] (6-107)
  IPR013078 Histidine phosphatase superfamily, clade-1 [cd07067] (6-91)
  IPR029033 Histidine phosphatase superfamily [G3DSA:3.40.50.1240] (3-178)
  IPR029033 Histidine phosphatase superfamily [SSF53254] (4-170)